Protein AF-A0A9D4FW32-F1 (afdb_monomer_lite)

Secondary structure (DSSP, 8-state):
-HHHHHHHHHHHHHHHHHHHHHHHHHHHHHHHHHHHHHHHHHHHHHHHHHHHHHHHHHHHHHHHHHHHHHHHHHHHHHHHHHHHHHHHHHHHHHHHHHHHHHHHHHHHHHHHHHHHHHHHHHHHHHHHHHHHHIIIIIHHHHHHHHHHHHHHHHHHHHHHHHHHHHHHHHHHHHHHHHHHHHHHHHHHHHHHHHHHHHHHHHHHHHHHHHHHHHHHHHHHHHHHHHHHHHIIIIIIIIIIIIIIHHHHHHHHHHHHHHHHHHHHHHHHHHHHHHHHHHHHHHHHHHHHSTTTSSSS-----

Structure (mmCIF, N/CA/C/O backbone):
data_AF-A0A9D4FW32-F1
#
_entry.id   AF-A0A9D4FW32-F1
#
loop_
_atom_site.group_PDB
_atom_site.id
_atom_site.type_symbol
_atom_site.label_atom_id
_atom_site.label_alt_id
_atom_site.label_comp_id
_atom_site.label_asym_id
_atom_site.label_entity_id
_atom_site.label_seq_id
_atom_site.pdbx_PDB_ins_code
_atom_site.Cartn_x
_atom_site.Cartn_y
_atom_site.Cartn_z
_atom_site.occupancy
_atom_site.B_iso_or_equiv
_atom_site.auth_seq_id
_atom_site.auth_comp_id
_atom_site.auth_asym_id
_atom_site.auth_atom_id
_atom_site.pdbx_PDB_model_num
ATOM 1 N N . MET A 1 1 ? -99.270 19.963 164.149 1.00 55.09 1 MET A N 1
ATOM 2 C CA . MET A 1 1 ? -99.531 19.231 162.887 1.00 55.09 1 MET A CA 1
ATOM 3 C C . MET A 1 1 ? -99.131 19.992 161.614 1.00 55.09 1 MET A C 1
ATOM 5 O O . MET A 1 1 ? -98.976 19.350 160.591 1.00 55.09 1 MET A O 1
ATOM 9 N N . GLN A 1 2 ? -98.896 21.311 161.642 1.00 51.91 2 GLN A N 1
ATOM 10 C CA . GLN A 1 2 ? -98.563 22.087 160.430 1.00 51.91 2 GLN A CA 1
ATOM 11 C C . GLN A 1 2 ? -97.068 22.060 160.039 1.00 51.91 2 GLN A C 1
ATOM 13 O O . GLN A 1 2 ? -96.732 22.175 158.866 1.00 51.91 2 GLN A O 1
ATOM 18 N N . ASN A 1 3 ? -96.166 21.833 161.002 1.00 55.50 3 ASN A N 1
ATOM 19 C CA . ASN A 1 3 ? -94.714 21.880 160.771 1.00 55.50 3 ASN A CA 1
ATOM 20 C C . ASN A 1 3 ? -94.150 20.654 160.020 1.00 55.50 3 ASN A C 1
ATOM 22 O O . ASN A 1 3 ? -93.180 20.771 159.278 1.00 55.50 3 ASN A O 1
ATOM 26 N N . THR A 1 4 ? -94.766 19.476 160.162 1.00 57.91 4 THR A N 1
ATOM 27 C CA . THR A 1 4 ? -94.306 18.243 159.498 1.00 57.91 4 THR A CA 1
ATOM 28 C C . THR A 1 4 ? -94.644 18.209 158.008 1.00 57.91 4 THR A C 1
ATOM 30 O O . THR A 1 4 ? -93.871 17.660 157.232 1.00 57.91 4 THR A O 1
ATOM 33 N N . TYR A 1 5 ? -95.747 18.841 157.593 1.00 60.34 5 TYR A N 1
ATOM 34 C CA . TYR A 1 5 ? -96.171 18.903 156.188 1.00 60.34 5 TYR A CA 1
ATOM 35 C C . TYR A 1 5 ? -95.301 19.855 155.356 1.00 60.34 5 TYR A C 1
ATOM 37 O O . TYR A 1 5 ? -94.977 19.577 154.205 1.00 60.34 5 TYR A O 1
ATOM 45 N N . ILE A 1 6 ? -94.882 20.970 155.961 1.00 61.03 6 ILE A N 1
ATOM 46 C CA . ILE A 1 6 ? -93.994 21.944 155.319 1.00 61.03 6 ILE A CA 1
ATOM 47 C C . ILE A 1 6 ? -92.606 21.326 155.109 1.00 61.03 6 ILE A C 1
ATOM 49 O O . ILE A 1 6 ? -92.031 21.453 154.031 1.00 61.03 6 ILE A O 1
ATOM 53 N N . HIS A 1 7 ? -92.083 20.598 156.100 1.00 60.53 7 HIS A N 1
ATOM 54 C CA . HIS A 1 7 ? -90.751 20.008 155.996 1.00 60.53 7 HIS A CA 1
ATOM 55 C C . HIS A 1 7 ? -90.672 18.894 154.941 1.00 60.53 7 HIS A C 1
ATOM 57 O O . HIS A 1 7 ? -89.717 18.869 154.160 1.00 60.53 7 HIS A O 1
ATOM 63 N N . THR A 1 8 ? -91.653 17.988 154.883 1.00 60.94 8 THR A N 1
ATOM 64 C CA . THR A 1 8 ? -91.651 16.913 153.880 1.00 60.94 8 THR A CA 1
ATOM 65 C C . THR A 1 8 ? -91.812 17.470 152.475 1.00 60.94 8 THR A C 1
ATOM 67 O O . THR A 1 8 ? -91.031 17.094 151.608 1.00 60.94 8 THR A O 1
ATOM 70 N N . TYR A 1 9 ? -92.727 18.423 152.267 1.00 61.16 9 TYR A N 1
ATOM 71 C CA . TYR A 1 9 ? -92.945 19.044 150.960 1.00 61.16 9 TYR A CA 1
ATOM 72 C C . TYR A 1 9 ? -91.703 19.785 150.452 1.00 61.16 9 TYR A C 1
ATOM 74 O O . TYR A 1 9 ? -91.293 19.594 149.307 1.00 61.16 9 TYR A O 1
ATOM 82 N N . ILE A 1 10 ? -91.055 20.579 151.312 1.00 61.81 10 ILE A N 1
ATOM 83 C CA . ILE A 1 10 ? -89.826 21.297 150.957 1.00 61.81 10 ILE A CA 1
ATOM 84 C C . ILE A 1 10 ? -88.693 20.310 150.653 1.00 61.81 10 ILE A C 1
ATOM 86 O O . ILE A 1 10 ? -88.020 20.458 149.636 1.00 61.81 10 ILE A O 1
ATOM 90 N N . HIS A 1 11 ? -88.493 19.280 151.481 1.00 61.59 11 HIS A N 1
ATOM 91 C CA . HIS A 1 11 ? -87.406 18.322 151.277 1.00 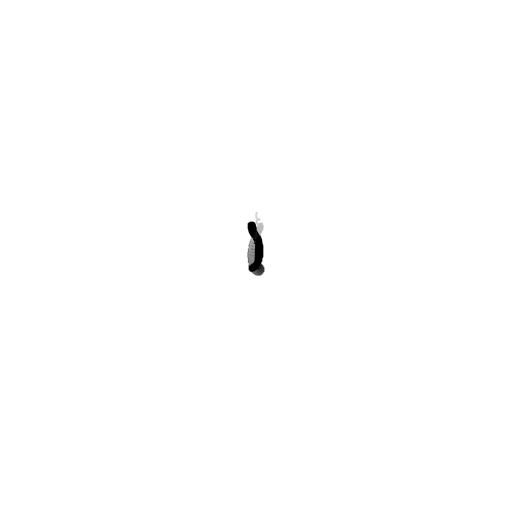61.59 11 HIS A CA 1
ATOM 92 C C . HIS A 1 11 ? -87.598 17.497 150.002 1.00 61.59 11 HIS A C 1
ATOM 94 O O . HIS A 1 11 ? -86.658 17.353 149.224 1.00 61.59 11 HIS A O 1
ATOM 100 N N . THR A 1 12 ? -88.803 16.977 149.749 1.00 61.94 12 THR A N 1
ATOM 101 C CA . THR A 1 12 ? -89.062 16.213 148.524 1.00 61.94 12 THR A CA 1
ATOM 102 C C . THR A 1 12 ? -88.934 17.098 147.301 1.00 61.94 12 THR A C 1
ATOM 104 O O . THR A 1 12 ? -88.227 16.710 146.383 1.00 61.94 12 THR A O 1
ATOM 107 N N . TYR A 1 13 ? -89.525 18.297 147.306 1.00 67.00 13 TYR A N 1
ATOM 108 C CA . TYR A 1 13 ? -89.491 19.186 146.148 1.00 67.00 13 TYR A CA 1
ATOM 109 C C . TYR A 1 13 ? -88.065 19.639 145.824 1.00 67.00 13 TYR A C 1
ATOM 111 O O . TYR A 1 13 ? -87.630 19.520 144.681 1.00 67.00 13 TYR A O 1
ATOM 119 N N . ILE A 1 14 ? -87.304 20.081 146.831 1.00 63.69 14 ILE A N 1
ATOM 120 C CA . ILE A 1 14 ? -85.913 20.506 146.646 1.00 63.69 14 ILE A CA 1
ATOM 121 C C . ILE A 1 14 ? -85.044 19.325 146.210 1.00 63.69 14 ILE A C 1
ATOM 123 O O . ILE A 1 14 ? -84.306 19.457 145.239 1.00 63.69 14 ILE A O 1
ATOM 127 N N . HIS A 1 15 ? -85.146 18.161 146.857 1.00 64.12 15 HIS A N 1
ATOM 128 C CA . HIS A 1 15 ? -84.321 17.011 146.495 1.00 64.12 15 HIS A CA 1
ATOM 129 C C . HIS A 1 15 ? -84.644 16.501 145.088 1.00 64.12 15 HIS A C 1
ATOM 131 O O . HIS A 1 15 ? -83.731 16.279 144.298 1.00 64.12 15 HIS A O 1
ATOM 137 N N . THR A 1 16 ? -85.922 16.344 144.728 1.00 64.69 16 THR A N 1
ATOM 138 C CA . THR A 1 16 ? -86.280 15.887 143.380 1.00 64.69 16 THR A CA 1
ATOM 139 C C . THR A 1 16 ? -85.906 16.916 142.331 1.00 64.69 16 THR A C 1
ATOM 141 O O . THR A 1 16 ? -85.360 16.533 141.303 1.00 64.69 16 THR A O 1
ATOM 144 N N . TYR A 1 17 ? -86.132 18.208 142.582 1.00 69.38 17 TYR A N 1
ATOM 145 C CA . TYR A 1 17 ? -85.833 19.251 141.606 1.00 69.38 17 TYR A CA 1
ATOM 146 C C . TYR A 1 17 ? -84.326 19.405 141.407 1.00 69.38 17 TYR A C 1
ATOM 148 O O . TYR A 1 17 ? -83.850 19.345 140.279 1.00 69.38 17 TYR A O 1
ATOM 156 N N . ILE A 1 18 ? -83.552 19.507 142.491 1.00 66.81 18 ILE A N 1
ATOM 157 C CA . ILE A 1 18 ? -82.095 19.647 142.411 1.00 66.81 18 ILE A CA 1
ATOM 158 C C . ILE A 1 18 ? -81.463 18.380 141.836 1.00 66.81 18 ILE A C 1
ATOM 160 O O . ILE A 1 18 ? -80.658 18.480 140.916 1.00 66.81 18 ILE A O 1
ATOM 164 N N . HIS A 1 19 ? -81.833 17.189 142.314 1.00 67.38 19 HIS A N 1
ATOM 165 C CA . HIS A 1 19 ? -81.219 15.953 141.834 1.00 67.38 19 HIS A CA 1
ATOM 166 C C . HIS A 1 19 ? -81.554 15.687 140.367 1.00 67.38 19 HIS A C 1
ATOM 168 O O . HIS A 1 19 ? -80.659 15.382 139.587 1.00 67.38 19 HIS A O 1
ATOM 174 N N . THR A 1 20 ? -82.820 15.815 139.955 1.00 69.31 20 THR A N 1
ATOM 175 C CA . THR A 1 20 ? -83.176 15.573 138.550 1.00 69.31 20 THR A CA 1
ATOM 176 C C . THR A 1 20 ? -82.596 16.646 137.644 1.00 69.31 20 THR A C 1
ATOM 178 O O . THR A 1 20 ? -81.984 16.286 136.645 1.00 69.31 20 THR A O 1
ATOM 181 N N . TYR A 1 21 ? -82.685 17.930 137.995 1.00 71.44 21 TYR A N 1
ATOM 182 C CA . TYR A 1 21 ? -82.151 19.007 137.163 1.00 71.44 21 TYR A CA 1
ATOM 183 C C . TYR A 1 21 ? -80.627 18.929 137.039 1.00 71.44 21 TYR A C 1
ATOM 185 O O . TYR A 1 21 ? -80.107 18.920 135.929 1.00 71.44 21 TYR A O 1
ATOM 193 N N . ILE A 1 22 ? -79.899 18.792 138.152 1.00 70.19 22 ILE A N 1
ATOM 194 C CA . ILE A 1 22 ? -78.433 18.716 138.117 1.00 70.19 22 ILE A CA 1
ATOM 195 C C . ILE A 1 22 ? -77.970 17.421 137.448 1.00 70.19 22 ILE A C 1
ATOM 197 O O . ILE A 1 22 ? -77.102 17.477 136.582 1.00 70.19 22 ILE A O 1
ATOM 201 N N . HIS A 1 23 ? -78.543 16.261 137.785 1.00 72.12 23 HIS A N 1
ATOM 202 C CA . HIS A 1 23 ? -78.109 14.997 137.190 1.00 72.12 23 HIS A CA 1
ATOM 203 C C . HIS A 1 23 ? -78.407 14.954 135.692 1.00 72.12 23 HIS A C 1
ATOM 205 O O . HIS A 1 23 ? -77.541 14.579 134.909 1.00 72.12 23 HIS A O 1
ATOM 211 N N . THR A 1 24 ? -79.609 15.349 135.264 1.00 70.81 24 THR A N 1
ATOM 212 C CA . THR A 1 24 ? -79.938 15.366 133.832 1.00 70.81 24 THR A CA 1
ATOM 213 C C . THR A 1 24 ? -79.104 16.395 133.089 1.00 70.81 24 THR A C 1
ATOM 215 O O . THR A 1 24 ? -78.546 16.044 132.056 1.00 70.81 24 THR A O 1
ATOM 218 N N . TYR A 1 25 ? -78.932 17.610 133.613 1.00 74.50 25 TYR A N 1
ATOM 219 C CA . TYR A 1 25 ? -78.144 18.647 132.952 1.00 74.50 25 TYR A CA 1
ATOM 220 C C . TYR A 1 25 ? -76.669 18.257 132.845 1.00 74.50 25 TYR A C 1
ATOM 222 O O . TYR A 1 25 ? -76.107 18.288 131.756 1.00 74.50 25 TYR A O 1
ATOM 230 N N . ILE A 1 26 ? -76.049 17.811 133.941 1.00 72.44 26 ILE A N 1
ATOM 231 C CA . ILE A 1 26 ? -74.641 17.399 133.937 1.00 72.44 26 ILE A CA 1
ATOM 232 C C . ILE A 1 26 ? -74.452 16.145 133.081 1.00 72.44 26 ILE A C 1
ATOM 234 O O . ILE A 1 26 ? -73.575 16.134 132.223 1.00 72.44 26 ILE A O 1
ATOM 238 N N . HIS A 1 27 ? -75.271 15.105 133.258 1.00 74.06 27 HIS A N 1
ATOM 239 C CA . HIS A 1 27 ? -75.106 13.862 132.507 1.00 74.06 27 HIS A CA 1
ATOM 240 C C . HIS A 1 27 ? -75.352 14.074 131.016 1.00 74.06 27 HIS A C 1
ATOM 242 O O . HIS A 1 27 ? -74.549 13.627 130.207 1.00 74.06 27 HIS A O 1
ATOM 248 N N . THR A 1 28 ? -76.436 14.751 130.625 1.00 74.44 28 THR A N 1
ATOM 249 C CA . THR A 1 28 ? -76.705 14.982 129.201 1.00 74.44 28 THR A CA 1
ATOM 250 C C . THR A 1 28 ? -75.653 15.893 128.601 1.00 74.44 28 THR A C 1
ATOM 252 O O . THR A 1 28 ? -75.028 15.475 127.638 1.00 74.44 28 THR A O 1
ATOM 255 N N . TYR A 1 29 ? -75.358 17.050 129.200 1.00 76.06 29 TYR A N 1
ATOM 256 C CA . TYR A 1 29 ? -74.390 17.993 128.644 1.00 76.06 29 TYR A CA 1
ATOM 257 C C . TYR A 1 29 ? -72.991 17.383 128.532 1.00 76.06 29 TYR A C 1
ATOM 259 O O . TYR A 1 29 ? -72.395 17.422 127.458 1.00 76.06 29 TYR A O 1
ATOM 267 N N . ILE A 1 30 ? -72.481 16.762 129.603 1.00 73.94 30 ILE A N 1
ATOM 268 C CA . ILE A 1 30 ? -71.146 16.157 129.591 1.00 73.94 30 ILE A CA 1
ATOM 269 C C . ILE A 1 30 ? -71.111 14.953 128.650 1.00 73.94 30 ILE A C 1
ATOM 271 O O . ILE A 1 30 ? -70.208 14.873 127.823 1.00 73.94 30 ILE A O 1
ATOM 275 N N . HIS A 1 31 ? -72.086 14.040 128.712 1.00 75.38 31 HIS A N 1
ATOM 276 C CA . HIS A 1 31 ? -72.085 12.862 127.845 1.00 75.38 31 HIS A CA 1
ATOM 277 C C . HIS A 1 31 ? -72.225 13.255 126.376 1.00 75.38 31 HIS A C 1
ATOM 279 O O . HIS A 1 31 ? -71.459 12.776 125.548 1.00 75.38 31 HIS A O 1
ATOM 285 N N . THR A 1 32 ? -73.159 14.143 126.022 1.00 75.62 32 THR A N 1
ATOM 286 C CA . THR A 1 32 ? -73.318 14.558 124.627 1.00 75.62 32 THR A CA 1
ATOM 287 C C . THR A 1 32 ? -72.117 15.348 124.151 1.00 75.62 32 THR A C 1
ATOM 289 O O . THR A 1 32 ? -71.630 15.064 123.065 1.00 75.62 32 THR A O 1
ATOM 292 N N . TYR A 1 33 ? -71.585 16.286 124.939 1.00 77.19 33 TYR A N 1
ATOM 293 C CA . TYR A 1 33 ? -70.443 17.092 124.514 1.00 77.19 33 TYR A CA 1
ATOM 294 C C . TYR A 1 33 ? -69.185 16.237 124.359 1.00 77.19 33 TYR A C 1
ATOM 296 O O . TYR A 1 33 ? -68.565 16.257 123.303 1.00 77.19 33 TYR A O 1
ATOM 304 N N . ILE A 1 34 ? -68.844 15.422 125.362 1.00 74.75 34 ILE A N 1
ATOM 305 C CA . ILE A 1 34 ? -67.657 14.564 125.308 1.00 74.75 34 ILE A CA 1
ATOM 306 C C . ILE A 1 34 ? -67.816 13.501 124.221 1.00 74.75 34 ILE A C 1
ATOM 308 O O . ILE A 1 34 ? -66.922 13.358 123.392 1.00 74.75 34 ILE A O 1
ATOM 312 N N . HIS A 1 35 ? -68.941 12.782 124.172 1.00 77.38 35 HIS A N 1
ATOM 313 C CA . HIS A 1 35 ? -69.129 11.726 123.180 1.00 77.38 35 HIS A CA 1
ATOM 314 C C . HIS A 1 35 ? -69.151 12.297 121.765 1.00 77.38 35 HIS A C 1
ATOM 316 O O . HIS A 1 35 ? -68.445 11.790 120.902 1.00 77.38 35 HIS A O 1
ATOM 322 N N . THR A 1 36 ? -69.921 13.358 121.498 1.00 77.81 36 THR A N 1
ATOM 323 C CA . THR A 1 36 ? -69.968 13.919 120.142 1.00 77.81 36 THR A CA 1
ATOM 324 C C . THR A 1 36 ? -68.646 14.557 119.755 1.00 77.81 36 THR A C 1
ATOM 326 O O . THR A 1 36 ? -68.151 14.240 118.680 1.00 77.81 36 THR A O 1
ATOM 329 N N . TYR A 1 37 ? -68.021 15.369 120.608 1.00 78.00 37 TYR A N 1
ATOM 330 C CA . TYR A 1 37 ? -66.760 16.026 120.273 1.00 78.00 37 TYR A CA 1
ATOM 331 C C . TYR A 1 37 ? -65.635 15.012 120.071 1.00 78.00 37 TYR A C 1
ATOM 333 O O . TYR A 1 37 ? -64.998 15.015 119.023 1.00 78.00 37 TYR A O 1
ATOM 341 N N . ILE A 1 38 ? -65.429 14.091 121.017 1.00 76.19 38 ILE A N 1
ATOM 342 C CA . ILE A 1 38 ? -64.351 13.104 120.917 1.00 76.19 38 ILE A CA 1
ATOM 343 C C . ILE A 1 38 ? -64.620 12.132 119.769 1.00 76.19 38 ILE A C 1
ATOM 345 O O . ILE A 1 38 ? -63.733 11.919 118.949 1.00 76.19 38 ILE A O 1
ATOM 349 N N . HIS A 1 39 ? -65.828 11.572 119.655 1.00 78.94 39 HIS A N 1
ATOM 350 C CA . HIS A 1 39 ? -66.120 10.608 118.595 1.00 78.94 39 HIS A CA 1
ATOM 351 C C . HIS A 1 39 ? -66.041 11.259 117.216 1.00 78.94 39 HIS A C 1
ATOM 353 O O . HIS A 1 39 ? -65.406 10.708 116.324 1.00 78.94 39 HIS A O 1
ATOM 359 N N . THR A 1 40 ? -66.656 12.428 117.013 1.00 78.62 40 THR A N 1
ATOM 360 C CA . THR A 1 40 ? -66.618 13.077 115.695 1.00 78.62 40 THR A CA 1
ATOM 361 C C . THR A 1 40 ? -65.220 13.565 115.363 1.00 78.62 40 THR A C 1
ATOM 363 O O . THR A 1 40 ? -64.762 13.284 114.262 1.00 78.62 40 THR A O 1
ATOM 366 N N . TYR A 1 41 ? -64.500 14.202 116.288 1.00 79.50 41 TYR A N 1
ATOM 367 C CA . TYR A 1 41 ? -63.149 14.691 116.028 1.00 79.50 41 TYR A CA 1
ATOM 368 C C . TYR A 1 41 ? -62.177 13.544 115.759 1.00 79.50 41 TYR A C 1
ATOM 370 O O . TYR A 1 41 ? -61.503 13.548 114.735 1.00 79.50 41 TYR A O 1
ATOM 378 N N . ILE A 1 42 ? -62.145 12.519 116.617 1.00 77.69 42 ILE A N 1
ATOM 379 C CA . ILE A 1 42 ? -61.238 11.382 116.436 1.00 77.69 42 ILE A CA 1
ATOM 380 C C . ILE A 1 42 ? -61.614 10.592 115.184 1.00 77.69 42 ILE A C 1
ATOM 382 O O . ILE A 1 42 ? -60.739 10.314 114.369 1.00 77.69 42 ILE A O 1
ATOM 386 N N . HIS A 1 43 ? -62.891 10.260 114.978 1.00 80.88 43 HIS A N 1
ATOM 387 C CA . HIS A 1 43 ? -63.302 9.487 113.808 1.00 80.88 43 HIS A CA 1
ATOM 388 C C . HIS A 1 43 ? -63.047 10.255 112.512 1.00 80.88 43 HIS A C 1
ATOM 390 O O . HIS A 1 43 ? -62.477 9.699 111.579 1.00 80.88 43 HIS A O 1
ATOM 396 N N . THR A 1 44 ? -63.434 11.532 112.432 1.00 80.00 44 THR A N 1
ATOM 397 C CA . THR A 1 44 ? -63.213 12.319 111.211 1.00 80.00 44 THR A CA 1
ATOM 398 C C . THR A 1 44 ? -61.734 12.562 110.974 1.00 80.00 44 THR A C 1
ATOM 400 O O . THR A 1 44 ? -61.286 12.337 109.856 1.00 80.00 44 THR A O 1
ATOM 403 N N . TYR A 1 45 ? -60.950 12.930 111.989 1.00 80.38 45 TYR A N 1
ATOM 404 C CA . TYR A 1 45 ? -59.517 13.165 111.832 1.00 80.38 45 TYR A CA 1
ATOM 405 C C . TYR A 1 45 ? -58.778 11.888 111.433 1.00 80.38 45 TYR A C 1
ATOM 407 O O . TYR A 1 45 ? -58.066 11.885 110.435 1.00 80.38 45 TYR A O 1
ATOM 415 N N . ILE A 1 46 ? -58.991 10.779 112.147 1.00 78.31 46 ILE A N 1
ATOM 416 C CA . ILE A 1 46 ? -58.324 9.509 111.839 1.00 78.31 46 ILE A CA 1
ATOM 417 C C . ILE A 1 46 ? -58.779 8.983 110.479 1.00 78.31 46 ILE A C 1
ATOM 419 O O . ILE A 1 46 ? -57.934 8.647 109.656 1.00 78.31 46 ILE A O 1
ATOM 423 N N . HIS A 1 47 ? -60.084 8.941 110.201 1.00 81.31 47 HIS A N 1
ATOM 424 C CA . HIS A 1 47 ? -60.578 8.423 108.928 1.00 81.31 47 HIS A CA 1
ATOM 425 C C . HIS A 1 47 ? -60.107 9.286 107.759 1.00 81.31 47 HIS A C 1
ATOM 427 O O . HIS A 1 47 ? -59.606 8.753 106.777 1.00 81.31 47 HIS A O 1
ATOM 433 N N . THR A 1 48 ? -60.239 10.612 107.838 1.00 80.06 48 THR A N 1
ATOM 434 C CA . THR A 1 48 ? -59.811 11.487 106.738 1.00 80.06 48 THR A CA 1
ATOM 435 C C . THR A 1 48 ? -58.304 11.459 106.570 1.00 80.06 48 THR A C 1
ATOM 437 O O . THR A 1 48 ? -57.855 11.260 105.449 1.00 80.06 48 THR A O 1
ATOM 440 N N . TYR A 1 49 ? -57.515 11.564 107.640 1.00 80.50 49 TYR A N 1
ATOM 441 C CA . TYR A 1 49 ? -56.059 11.545 107.549 1.00 80.50 49 TYR A CA 1
ATOM 442 C C . TYR A 1 49 ? -55.546 10.205 107.027 1.00 80.50 49 TYR A C 1
ATOM 444 O O . TYR A 1 49 ? -54.809 10.179 106.049 1.00 80.50 49 TYR A O 1
ATOM 452 N N . ILE A 1 50 ? -55.976 9.082 107.612 1.00 78.44 50 ILE A N 1
ATOM 453 C CA . ILE A 1 50 ? -55.516 7.757 107.185 1.00 78.44 50 ILE A CA 1
ATOM 454 C C . ILE A 1 50 ? -56.008 7.451 105.771 1.00 78.44 50 ILE A C 1
ATOM 456 O O . ILE A 1 50 ? -55.203 7.058 104.933 1.00 78.44 50 ILE A O 1
ATOM 460 N N . HIS A 1 51 ? -57.291 7.659 105.466 1.00 81.81 51 HIS A N 1
ATOM 461 C CA . HIS A 1 51 ? -57.818 7.362 104.135 1.00 81.81 51 HIS A CA 1
ATOM 462 C C . HIS A 1 51 ? -57.170 8.246 103.074 1.00 81.81 51 HIS A C 1
ATOM 464 O O . HIS A 1 51 ? -56.716 7.735 102.058 1.00 81.81 51 HIS A O 1
ATOM 470 N N . THR A 1 52 ? -57.092 9.563 103.286 1.00 80.31 52 THR A N 1
ATOM 471 C CA . THR A 1 52 ? -56.483 10.453 102.289 1.00 80.31 52 THR A CA 1
ATOM 472 C C . THR A 1 52 ? -54.993 10.201 102.167 1.00 80.31 52 THR A C 1
ATOM 474 O O . THR A 1 52 ? -54.530 10.057 101.044 1.00 80.31 52 THR A O 1
ATOM 477 N N . TYR A 1 53 ? -54.244 10.059 103.261 1.00 80.62 53 TYR A N 1
ATOM 478 C CA . TYR A 1 53 ? -52.806 9.817 103.198 1.00 80.62 53 TYR A CA 1
ATOM 479 C C . TYR A 1 53 ? -52.492 8.471 102.548 1.00 80.62 53 TYR A C 1
ATOM 481 O O . TYR A 1 53 ? -51.742 8.431 101.581 1.00 80.62 53 TYR A O 1
ATOM 489 N N . ILE A 1 54 ? -53.107 7.378 103.006 1.00 78.25 54 ILE A N 1
ATOM 490 C CA . ILE A 1 54 ? -52.850 6.046 102.448 1.00 78.25 54 ILE A CA 1
ATOM 491 C C . ILE A 1 54 ? -53.335 5.973 101.003 1.00 78.25 54 ILE A C 1
ATOM 493 O O . ILE A 1 54 ? -52.573 5.552 100.138 1.00 78.25 54 ILE A O 1
ATOM 497 N N . HIS A 1 55 ? -54.561 6.409 100.703 1.00 81.69 55 HIS A N 1
ATOM 498 C CA . HIS A 1 55 ? -55.078 6.339 99.338 1.00 81.69 55 HIS A CA 1
ATOM 499 C C . HIS A 1 55 ? -54.264 7.225 98.401 1.00 81.69 55 HIS A C 1
ATOM 501 O O . HIS A 1 55 ? -53.865 6.767 97.338 1.00 81.69 55 HIS A O 1
ATOM 507 N N . THR A 1 56 ? -54.005 8.487 98.749 1.00 80.25 56 THR A N 1
ATOM 508 C CA . THR A 1 56 ? -53.250 9.372 97.853 1.00 80.25 56 THR A CA 1
ATOM 509 C C . THR A 1 56 ? -51.812 8.910 97.725 1.00 80.25 56 THR A C 1
ATOM 511 O O . THR A 1 56 ? -51.356 8.779 96.598 1.00 80.25 56 THR A O 1
ATOM 514 N N . TYR A 1 57 ? -51.118 8.573 98.812 1.00 81.00 57 TYR A N 1
ATOM 515 C CA . TYR A 1 57 ? -49.731 8.126 98.749 1.00 81.00 57 TYR A CA 1
ATOM 516 C C . TYR A 1 57 ? -49.600 6.818 97.976 1.00 81.00 57 TYR A C 1
ATOM 518 O O . TYR A 1 57 ? -48.854 6.767 97.007 1.00 81.00 57 TYR A O 1
ATOM 526 N N . ILE A 1 58 ? -50.364 5.780 98.329 1.00 78.69 58 ILE A N 1
ATOM 527 C CA . ILE A 1 58 ? -50.264 4.481 97.657 1.00 78.69 58 ILE A CA 1
ATOM 528 C C . ILE A 1 58 ? -50.734 4.591 96.209 1.00 78.69 58 ILE A C 1
ATOM 530 O O . ILE A 1 58 ? -50.020 4.152 95.315 1.00 78.69 58 ILE A O 1
ATOM 534 N N . HIS A 1 59 ? -51.893 5.201 95.944 1.00 81.56 59 HIS A N 1
ATOM 535 C CA . HIS A 1 59 ? -52.398 5.302 94.578 1.00 81.56 59 HIS A CA 1
ATOM 536 C C . HIS A 1 59 ? -51.474 6.152 93.711 1.00 81.56 59 HIS A C 1
ATOM 538 O O . HIS A 1 59 ? -51.107 5.723 92.625 1.00 81.56 59 HIS A O 1
ATOM 544 N N . THR A 1 60 ? -51.068 7.342 94.161 1.00 80.44 60 THR A N 1
ATOM 545 C CA . THR A 1 60 ? -50.194 8.192 93.344 1.00 80.44 60 THR A CA 1
ATOM 546 C C . THR A 1 60 ? -48.814 7.581 93.203 1.00 80.44 60 THR A C 1
ATOM 548 O O . THR A 1 60 ? -48.337 7.510 92.080 1.00 80.44 60 THR A O 1
ATOM 551 N N . TYR A 1 61 ? -48.194 7.066 94.266 1.00 81.50 61 TYR A N 1
ATOM 552 C CA . TYR A 1 61 ? -46.866 6.466 94.182 1.00 81.50 61 TYR A CA 1
ATOM 553 C C . TYR A 1 61 ? -46.872 5.221 93.301 1.00 81.50 61 TYR A C 1
ATOM 555 O O . TYR A 1 61 ? -46.107 5.158 92.348 1.00 81.50 61 TYR A O 1
ATOM 563 N N . ILE A 1 62 ? -47.770 4.263 93.547 1.00 79.12 62 ILE A N 1
ATOM 564 C CA . ILE A 1 62 ? -47.820 3.027 92.760 1.00 79.12 62 ILE A CA 1
ATOM 565 C C . ILE A 1 62 ? -48.231 3.329 91.322 1.00 79.12 62 ILE A C 1
ATOM 567 O O . ILE A 1 62 ? -47.554 2.881 90.402 1.00 79.12 62 ILE A O 1
ATOM 571 N N . HIS A 1 63 ? -49.290 4.111 91.095 1.00 82.25 63 HIS A N 1
ATOM 572 C CA . HIS A 1 63 ? -49.734 4.408 89.736 1.00 82.25 63 HIS A CA 1
ATOM 573 C C . HIS A 1 63 ? -48.676 5.199 88.973 1.00 82.25 63 HIS A C 1
ATOM 575 O O . HIS A 1 63 ? -48.340 4.830 87.855 1.00 82.25 63 HIS A O 1
ATOM 581 N N . THR A 1 64 ? -48.127 6.276 89.542 1.00 81.19 64 THR A N 1
ATOM 582 C CA . THR A 1 64 ? -47.120 7.071 88.829 1.00 81.19 64 THR A CA 1
ATOM 583 C C . THR A 1 64 ? -45.837 6.287 88.646 1.00 81.19 64 THR A C 1
ATOM 585 O O . THR A 1 64 ? -45.348 6.254 87.527 1.00 81.19 64 THR A O 1
ATOM 588 N N . TYR A 1 65 ? -45.322 5.596 89.663 1.00 82.06 65 TYR A N 1
ATOM 589 C CA . TYR A 1 65 ? -44.088 4.827 89.541 1.00 82.06 65 TYR A CA 1
ATOM 590 C C . TYR A 1 65 ? -44.242 3.682 88.545 1.00 82.06 65 TYR A C 1
ATOM 592 O O . TYR A 1 65 ? -43.465 3.600 87.604 1.00 82.06 65 TYR A O 1
ATOM 600 N N . ILE A 1 66 ? -45.273 2.844 88.680 1.00 79.56 66 ILE A N 1
ATOM 601 C CA . ILE A 1 66 ? -45.474 1.711 87.772 1.00 79.56 66 ILE A CA 1
ATOM 602 C C . ILE A 1 66 ? -45.793 2.207 86.365 1.00 79.56 66 ILE A C 1
ATOM 604 O O . ILE A 1 66 ? -45.159 1.757 85.417 1.00 79.56 66 ILE A O 1
ATOM 608 N N . HIS A 1 67 ? -46.721 3.153 86.198 1.00 82.75 67 HIS A N 1
ATOM 609 C CA . HIS A 1 67 ? -47.068 3.646 84.868 1.00 82.75 67 HIS A CA 1
ATOM 610 C C . HIS A 1 67 ? -45.879 4.342 84.212 1.00 82.75 67 HIS A C 1
ATOM 612 O O . HIS A 1 67 ? -45.572 4.053 83.063 1.00 82.75 67 HIS A O 1
ATOM 618 N N . THR A 1 68 ? -45.195 5.259 84.900 1.00 81.88 68 THR A N 1
ATOM 619 C CA . THR A 1 68 ? -44.057 5.962 84.293 1.00 81.88 68 THR A CA 1
ATOM 620 C C . THR A 1 68 ? -42.899 5.015 84.056 1.00 81.88 68 THR A C 1
ATOM 622 O O . THR A 1 68 ? -42.378 5.022 82.951 1.00 81.88 68 THR A O 1
ATOM 625 N N . TYR A 1 69 ? -42.535 4.151 85.002 1.00 82.25 69 TYR A N 1
ATOM 626 C CA . TYR A 1 69 ? -41.429 3.214 84.828 1.00 82.25 69 TYR A CA 1
ATOM 627 C C . TYR A 1 69 ? -41.719 2.207 83.719 1.00 82.25 69 TYR A C 1
ATOM 629 O O . TYR A 1 69 ? -40.928 2.092 82.793 1.00 82.25 69 TYR A O 1
ATOM 637 N N . ILE A 1 70 ? -42.871 1.532 83.746 1.00 79.62 70 ILE A N 1
ATOM 638 C CA . ILE A 1 70 ? -43.217 0.542 82.721 1.00 79.62 70 ILE A CA 1
ATOM 639 C C . ILE A 1 70 ? -43.403 1.220 81.368 1.00 79.62 70 ILE A C 1
ATOM 641 O O . ILE A 1 70 ? -42.817 0.770 80.389 1.00 79.62 70 ILE A O 1
ATOM 645 N N . HIS A 1 71 ? -44.164 2.314 81.284 1.00 82.69 71 HIS A N 1
ATOM 646 C CA . HIS A 1 71 ? -44.381 2.984 80.005 1.00 82.69 71 HIS A CA 1
ATOM 647 C C . HIS A 1 71 ? -43.074 3.544 79.455 1.00 82.69 71 HIS A C 1
ATOM 649 O O . HIS A 1 71 ? -42.781 3.338 78.285 1.00 82.69 71 HIS A O 1
ATOM 655 N N . THR A 1 72 ? -42.272 4.256 80.249 1.00 82.06 72 THR A N 1
ATOM 656 C CA . THR A 1 72 ? -41.016 4.818 79.739 1.00 82.06 72 THR A CA 1
ATOM 657 C C . THR A 1 72 ? -40.025 3.718 79.415 1.00 82.06 72 THR A C 1
ATOM 659 O O . THR A 1 72 ? -39.487 3.744 78.319 1.00 82.06 72 THR A O 1
ATOM 662 N N . TYR A 1 73 ? -39.832 2.717 80.273 1.00 82.44 73 TYR A N 1
ATOM 663 C CA . TYR A 1 73 ? -38.891 1.631 80.018 1.00 82.44 73 TYR A CA 1
ATOM 664 C C . TYR A 1 73 ? -39.305 0.803 78.805 1.00 82.44 73 TYR A C 1
ATOM 666 O O . TYR A 1 73 ? -38.520 0.666 77.877 1.00 82.44 73 TYR A O 1
ATOM 674 N N . ILE A 1 74 ? -40.546 0.311 78.752 1.00 79.44 74 ILE A N 1
ATOM 675 C CA . ILE A 1 74 ? -41.013 -0.507 77.628 1.00 79.44 74 ILE A CA 1
ATOM 676 C C . ILE A 1 74 ? -41.058 0.323 76.350 1.00 79.44 74 ILE A C 1
ATOM 678 O O . ILE A 1 74 ? -40.518 -0.111 75.337 1.00 79.44 74 ILE A O 1
ATOM 682 N N . HIS A 1 75 ? -41.647 1.522 76.371 1.00 82.81 75 HIS A N 1
ATOM 683 C CA . HIS A 1 75 ? -41.736 2.339 75.165 1.00 82.81 75 HIS A CA 1
ATOM 684 C C . HIS A 1 75 ? -40.349 2.744 74.679 1.00 82.81 75 HIS A C 1
ATOM 686 O O . HIS A 1 75 ? -40.057 2.578 73.503 1.00 82.81 75 HIS A O 1
ATOM 692 N N . THR A 1 76 ? -39.476 3.268 75.541 1.00 81.88 76 THR A N 1
ATOM 693 C CA . THR A 1 76 ? -38.141 3.684 75.095 1.00 81.88 76 THR A CA 1
ATOM 694 C C . THR A 1 76 ? -37.308 2.487 74.683 1.00 81.88 76 THR A C 1
ATOM 696 O O . THR A 1 76 ? -36.747 2.534 73.598 1.00 81.88 76 THR A O 1
ATOM 699 N N . TYR A 1 77 ? -37.270 1.399 75.451 1.00 82.75 77 TYR A N 1
ATOM 700 C CA . TYR A 1 77 ? -36.468 0.228 75.112 1.00 82.75 77 TYR A CA 1
ATOM 701 C C . TYR A 1 77 ? -36.956 -0.432 73.826 1.00 82.75 77 TYR A C 1
ATOM 703 O O . TYR A 1 77 ? -36.172 -0.597 72.900 1.00 82.75 77 TYR A O 1
ATOM 711 N N . ILE A 1 78 ? -38.250 -0.742 73.715 1.00 79.69 78 ILE A N 1
ATOM 712 C CA . ILE A 1 78 ? -38.791 -1.395 72.519 1.00 79.69 78 ILE A CA 1
ATOM 713 C C . ILE A 1 78 ? -38.703 -0.459 71.317 1.00 79.69 78 ILE A C 1
ATOM 715 O O . ILE A 1 78 ? -38.204 -0.873 70.275 1.00 79.69 78 ILE A O 1
ATOM 719 N N . HIS A 1 79 ? -39.129 0.801 71.439 1.00 83.19 79 HIS A N 1
ATOM 720 C CA . HIS A 1 79 ? -39.080 1.729 70.313 1.00 83.19 79 HIS A CA 1
ATOM 721 C C . HIS A 1 79 ? -37.641 1.983 69.874 1.00 83.19 79 HIS A C 1
ATOM 723 O O . HIS A 1 79 ? -37.350 1.886 68.690 1.00 83.19 79 HIS A O 1
ATOM 729 N N . THR A 1 80 ? -36.721 2.291 70.792 1.00 82.44 80 THR A N 1
ATOM 730 C CA . THR A 1 80 ? -35.330 2.558 70.407 1.00 82.44 80 THR A CA 1
ATOM 731 C C . THR A 1 80 ? -34.650 1.304 69.895 1.00 82.44 80 THR A C 1
ATOM 733 O O . THR A 1 80 ? -34.021 1.389 68.851 1.00 82.44 80 THR A O 1
ATOM 736 N N . TYR A 1 81 ? -34.809 0.144 70.532 1.00 82.88 81 TYR A N 1
ATOM 737 C CA . TYR A 1 81 ? -34.182 -1.095 70.079 1.00 82.88 81 TYR A CA 1
ATOM 738 C C . TYR A 1 81 ? -34.719 -1.527 68.718 1.00 82.88 81 TYR A C 1
ATOM 740 O O . TYR A 1 81 ? -33.936 -1.730 67.800 1.00 82.88 81 TYR A O 1
ATOM 748 N N . ILE A 1 82 ? -36.041 -1.598 68.544 1.00 80.06 82 ILE A N 1
ATOM 749 C CA . ILE A 1 82 ? -36.639 -1.998 67.267 1.00 80.06 82 ILE A CA 1
ATOM 750 C C . ILE A 1 82 ? -36.325 -0.963 66.192 1.00 80.06 82 ILE A C 1
ATOM 752 O O . ILE A 1 82 ? -35.858 -1.336 65.121 1.00 80.06 82 ILE A O 1
ATOM 756 N N . HIS A 1 83 ? -36.524 0.330 66.459 1.00 83.88 83 HIS A N 1
ATOM 757 C CA . HIS A 1 83 ? -36.251 1.365 65.467 1.00 83.88 83 HIS A CA 1
ATOM 758 C C . HIS A 1 83 ? -34.773 1.383 65.092 1.00 83.88 83 HIS A C 1
ATOM 760 O O . HIS A 1 83 ? -34.455 1.360 63.913 1.00 83.88 83 HIS A O 1
ATOM 766 N N . THR A 1 84 ? -33.851 1.406 66.057 1.00 83.06 84 THR A N 1
ATOM 767 C CA . THR A 1 84 ? -32.418 1.441 65.739 1.00 83.06 84 THR A CA 1
ATOM 768 C C . THR A 1 84 ? -31.968 0.151 65.084 1.00 83.06 84 THR A C 1
ATOM 770 O O . THR A 1 84 ? -31.315 0.237 64.055 1.00 83.06 84 THR A O 1
ATOM 773 N N . TYR A 1 85 ? -32.345 -1.024 65.586 1.00 82.50 85 TYR A N 1
ATOM 774 C CA . TYR A 1 85 ? -31.931 -2.298 65.005 1.00 82.50 85 TYR A CA 1
ATOM 775 C C . TYR A 1 85 ? -32.493 -2.481 63.598 1.00 82.50 85 TYR A C 1
ATOM 777 O O . TYR A 1 85 ? -31.731 -2.715 62.669 1.00 82.50 85 TYR A O 1
ATOM 785 N N . ILE A 1 86 ? -33.803 -2.307 63.405 1.00 80.38 86 ILE A N 1
ATOM 786 C CA . ILE A 1 86 ? -34.426 -2.470 62.089 1.00 80.38 86 ILE A CA 1
ATOM 787 C C . ILE A 1 86 ? -33.934 -1.389 61.134 1.00 80.38 86 ILE A C 1
ATOM 789 O O . ILE A 1 86 ? -33.513 -1.716 60.029 1.00 80.38 86 ILE A O 1
ATOM 793 N N . HIS A 1 87 ? -33.928 -0.116 61.538 1.00 83.88 87 HIS A N 1
ATOM 794 C CA . HIS A 1 87 ? -33.467 0.956 60.661 1.00 83.88 87 HIS A CA 1
ATOM 795 C C . HIS A 1 87 ? -31.997 0.770 60.306 1.00 83.88 87 HIS A C 1
ATOM 797 O O . HIS A 1 87 ? -31.655 0.829 59.135 1.00 83.88 87 HIS A O 1
ATOM 803 N N . THR A 1 88 ? -31.108 0.536 61.273 1.00 82.38 88 THR A N 1
ATOM 804 C CA . THR A 1 88 ? -29.683 0.366 60.964 1.00 82.38 88 THR A CA 1
ATOM 805 C C . THR A 1 88 ? -29.442 -0.900 60.167 1.00 82.38 88 THR A C 1
ATOM 807 O O . THR A 1 88 ? -28.756 -0.812 59.161 1.00 82.38 88 THR A O 1
ATOM 810 N N . TYR A 1 89 ? -30.030 -2.041 60.521 1.00 82.06 89 TYR A N 1
ATOM 811 C CA . TYR A 1 89 ? -29.827 -3.290 59.793 1.00 82.06 89 TYR A CA 1
ATOM 812 C C . TYR A 1 89 ? -30.370 -3.205 58.369 1.00 82.06 89 TYR A C 1
ATOM 814 O O . TYR A 1 89 ? -29.632 -3.454 57.425 1.00 82.06 89 TYR A O 1
ATOM 822 N N . ILE A 1 90 ? -31.625 -2.784 58.190 1.00 80.12 90 ILE A N 1
ATOM 823 C CA . ILE A 1 90 ? -32.230 -2.670 56.860 1.00 80.12 90 ILE A CA 1
ATOM 824 C C . ILE A 1 90 ? -31.521 -1.590 56.051 1.00 80.12 90 ILE A C 1
ATOM 826 O O . ILE A 1 90 ? -31.121 -1.854 54.922 1.00 80.12 90 ILE A O 1
ATOM 830 N N . HIS A 1 91 ? -31.314 -0.395 56.607 1.00 83.62 91 HIS A N 1
ATOM 831 C CA . HIS A 1 91 ? -30.654 0.681 55.876 1.00 83.62 91 HIS A CA 1
ATOM 832 C C . HIS A 1 91 ? -29.225 0.294 55.514 1.00 83.62 91 HIS A C 1
ATOM 834 O O . HIS A 1 91 ? -28.844 0.435 54.362 1.00 83.62 91 HIS A O 1
ATOM 840 N N . THR A 1 92 ? -28.417 -0.205 56.451 1.00 82.62 92 THR A N 1
ATOM 841 C CA . THR A 1 92 ? -27.029 -0.574 56.139 1.00 82.62 92 THR A CA 1
ATOM 842 C C . THR A 1 92 ? -26.974 -1.759 55.197 1.00 82.62 92 THR A C 1
ATOM 844 O O . THR A 1 92 ? -26.252 -1.668 54.215 1.00 82.62 92 THR A O 1
ATOM 847 N N . TYR A 1 93 ? -27.748 -2.822 55.409 1.00 81.81 93 TYR A N 1
ATOM 848 C CA . TYR A 1 93 ? -27.722 -3.997 54.543 1.00 81.81 93 TYR A CA 1
ATOM 849 C C . TYR A 1 93 ? -28.210 -3.666 53.136 1.00 81.81 93 TYR A C 1
ATOM 851 O O . TYR A 1 93 ? -27.500 -3.922 52.171 1.00 81.81 93 TYR A O 1
ATOM 859 N N . ILE A 1 94 ? -29.376 -3.030 53.002 1.00 79.38 94 ILE A N 1
ATOM 860 C CA . ILE A 1 94 ? -29.925 -2.669 51.692 1.00 79.38 94 ILE A CA 1
ATOM 861 C C . ILE A 1 94 ? -29.036 -1.631 51.017 1.00 79.38 94 ILE A C 1
ATOM 863 O O . ILE A 1 94 ? -28.667 -1.823 49.864 1.00 79.38 94 ILE A O 1
ATOM 867 N N . HIS A 1 95 ? -28.641 -0.562 51.712 1.00 83.44 95 HIS A N 1
ATOM 868 C CA . HIS A 1 95 ? -27.795 0.464 51.111 1.00 83.44 95 HIS A CA 1
ATOM 869 C C . HIS A 1 95 ? -26.444 -0.113 50.706 1.00 83.44 95 HIS A C 1
ATOM 871 O O . HIS A 1 95 ? -26.020 0.097 49.580 1.00 83.44 95 HIS A O 1
ATOM 877 N N . THR A 1 96 ? -25.752 -0.846 51.580 1.00 82.75 96 THR A N 1
ATOM 878 C CA . THR A 1 96 ? -24.441 -1.408 51.230 1.00 82.75 96 THR A CA 1
ATOM 879 C C . THR A 1 96 ? -24.566 -2.455 50.142 1.00 82.75 96 THR A C 1
ATOM 881 O O . THR A 1 96 ? -23.819 -2.366 49.178 1.00 82.75 96 THR A O 1
ATOM 884 N N . TYR A 1 97 ? -25.516 -3.386 50.218 1.00 82.44 97 TYR A N 1
ATOM 885 C CA . TYR A 1 97 ? -25.685 -4.425 49.206 1.00 82.44 97 TYR A CA 1
ATOM 886 C C . TYR A 1 97 ? -26.068 -3.832 47.853 1.00 82.44 97 TYR A C 1
ATOM 888 O O . TYR A 1 97 ? -25.390 -4.086 46.866 1.00 82.44 97 TYR A O 1
ATOM 896 N N . ILE A 1 98 ? -27.099 -2.985 47.799 1.00 79.69 98 ILE A N 1
ATOM 897 C CA . ILE A 1 98 ? -27.544 -2.371 46.545 1.00 79.69 98 ILE A CA 1
ATOM 898 C C . ILE A 1 98 ? -26.467 -1.436 46.003 1.00 79.69 98 ILE A C 1
ATOM 900 O O . ILE A 1 98 ? -26.119 -1.541 44.832 1.00 79.69 98 ILE A O 1
ATOM 904 N N . HIS A 1 99 ? -25.894 -0.558 46.828 1.00 83.50 99 HIS A N 1
ATOM 905 C CA . HIS A 1 99 ? -24.862 0.366 46.366 1.00 83.50 99 HIS A CA 1
ATOM 906 C C . HIS A 1 99 ? -23.623 -0.387 45.888 1.00 83.50 99 HIS A C 1
ATOM 908 O O . HIS A 1 99 ? -23.129 -0.105 44.805 1.00 83.50 99 HIS A O 1
ATOM 914 N N . THR A 1 100 ? -23.108 -1.350 46.656 1.00 83.31 100 THR A N 1
ATOM 915 C CA . THR A 1 100 ? -21.918 -2.103 46.239 1.00 83.31 100 THR A CA 1
ATOM 916 C C . THR A 1 100 ? -22.209 -2.964 45.028 1.00 83.31 100 THR A C 1
ATOM 918 O O . THR A 1 100 ? -21.416 -2.923 44.098 1.00 83.31 100 THR A O 1
ATOM 921 N N . TYR A 1 101 ? -23.333 -3.675 44.969 1.00 81.44 101 TYR A N 1
ATOM 922 C CA . TYR A 1 101 ? -23.679 -4.516 43.827 1.00 81.44 101 TYR A CA 1
ATOM 923 C C . TYR A 1 101 ? -23.890 -3.687 42.563 1.00 81.44 101 TYR A C 1
ATOM 925 O O . TYR A 1 101 ? -23.255 -3.954 41.550 1.00 81.44 101 TYR A O 1
ATOM 933 N N . ILE A 1 102 ? -24.713 -2.638 42.621 1.00 79.50 102 ILE A N 1
ATOM 934 C CA . ILE A 1 102 ? -24.969 -1.772 41.467 1.00 79.50 102 ILE A CA 1
ATOM 935 C C . ILE A 1 102 ? -23.689 -1.051 41.058 1.00 79.50 102 ILE A C 1
ATOM 937 O O . ILE A 1 102 ? -23.332 -1.083 39.886 1.00 79.50 102 ILE A O 1
ATOM 941 N N . HIS A 1 103 ? -22.963 -0.440 41.996 1.00 83.25 103 HIS A N 1
ATOM 942 C CA . HIS A 1 103 ? -21.735 0.273 41.664 1.00 83.25 103 HIS A CA 1
ATOM 943 C C . HIS A 1 103 ? -20.687 -0.679 41.098 1.00 83.25 103 HIS A C 1
ATOM 945 O O . HIS A 1 103 ? -20.103 -0.379 40.068 1.00 83.25 103 HIS A O 1
ATOM 951 N N . THR A 1 104 ? -20.423 -1.823 41.730 1.00 82.62 104 THR A N 1
ATOM 952 C CA . THR A 1 104 ? -19.415 -2.761 41.219 1.00 82.62 104 THR A CA 1
ATOM 953 C C . THR A 1 104 ? -19.848 -3.362 39.898 1.00 82.62 104 THR A C 1
ATOM 955 O O . THR A 1 104 ? -19.049 -3.338 38.974 1.00 82.62 104 THR A O 1
ATOM 958 N N . TYR A 1 105 ? -21.089 -3.822 39.750 1.00 80.81 105 TYR A N 1
ATOM 959 C CA . TYR A 1 105 ? -21.569 -4.414 38.506 1.00 80.81 105 TYR A CA 1
ATOM 960 C C . TYR A 1 105 ? -21.579 -3.398 37.366 1.00 80.81 105 TYR A C 1
ATOM 962 O O . TYR A 1 105 ? -20.974 -3.646 36.331 1.00 80.81 105 TYR A O 1
ATOM 970 N N . ILE A 1 106 ? -22.187 -2.225 37.559 1.00 78.75 106 ILE A N 1
ATOM 971 C CA . ILE A 1 106 ? -22.244 -1.190 36.522 1.00 78.75 106 ILE A CA 1
ATOM 972 C C . ILE A 1 106 ? -20.844 -0.664 36.222 1.00 78.75 106 ILE A C 1
ATOM 974 O O . ILE A 1 106 ? -20.467 -0.607 35.058 1.00 78.75 106 ILE A O 1
ATOM 978 N N . HIS A 1 107 ? -20.047 -0.317 37.236 1.00 82.50 107 HIS A N 1
ATOM 979 C CA . HIS A 1 107 ? -18.702 0.201 37.003 1.00 82.50 107 HIS A CA 1
ATOM 980 C C . HIS A 1 107 ? -17.827 -0.843 36.320 1.00 82.50 107 HIS A C 1
ATOM 982 O O . HIS A 1 107 ? -17.190 -0.529 35.326 1.00 82.50 107 HIS A O 1
ATOM 988 N N . THR A 1 108 ? -17.782 -2.085 36.808 1.00 82.25 108 THR A N 1
ATOM 989 C CA . THR A 1 108 ? -16.949 -3.118 36.179 1.00 82.25 108 THR A CA 1
ATOM 990 C C . THR A 1 108 ? -17.459 -3.465 34.795 1.00 82.25 108 THR A C 1
ATOM 992 O O . THR A 1 108 ? -16.648 -3.488 33.882 1.00 82.25 108 THR A O 1
ATOM 995 N N . TYR A 1 109 ? -18.760 -3.658 34.588 1.00 80.06 109 TYR A N 1
ATOM 996 C CA . TYR A 1 109 ? -19.309 -4.004 33.281 1.00 80.06 109 TYR A CA 1
ATOM 997 C C . TYR A 1 109 ? -19.117 -2.875 32.272 1.00 80.06 109 TYR A C 1
ATOM 999 O O . TYR A 1 109 ? -18.547 -3.103 31.214 1.00 80.06 109 TYR A O 1
ATOM 1007 N N . ILE A 1 110 ? -19.510 -1.642 32.604 1.00 77.75 110 ILE A N 1
ATOM 1008 C CA . ILE A 1 110 ? -19.352 -0.495 31.704 1.00 77.75 110 ILE A CA 1
ATOM 1009 C C . ILE A 1 110 ? -17.873 -0.210 31.471 1.00 77.75 110 ILE A C 1
ATOM 1011 O O . ILE A 1 110 ? -17.463 -0.091 30.322 1.00 77.75 110 ILE A O 1
ATOM 1015 N N . HIS A 1 111 ? -17.053 -0.137 32.521 1.00 81.06 111 HIS A N 1
ATOM 1016 C CA . HIS A 1 111 ? -15.632 0.149 32.355 1.00 81.06 111 HIS A CA 1
ATOM 1017 C C . HIS A 1 111 ? -14.951 -0.952 31.550 1.00 81.06 111 HIS A C 1
ATOM 1019 O O . HIS A 1 111 ? -14.260 -0.646 30.591 1.00 81.06 111 HIS A O 1
ATOM 1025 N N . THR A 1 112 ? -15.134 -2.229 31.890 1.00 80.62 112 THR A N 1
ATOM 1026 C CA . THR A 1 112 ? -14.485 -3.313 31.143 1.00 80.62 112 THR A CA 1
ATOM 1027 C C . THR A 1 112 ? -15.021 -3.400 29.729 1.00 80.62 112 THR A C 1
ATOM 1029 O O . THR A 1 112 ? -14.208 -3.418 28.818 1.00 80.62 112 THR A O 1
ATOM 1032 N N . TYR A 1 113 ? -16.333 -3.377 29.504 1.00 78.94 113 TYR A N 1
ATOM 1033 C CA . TYR A 1 113 ? -16.912 -3.482 28.167 1.00 78.94 113 TYR A CA 1
ATOM 1034 C C . TYR A 1 113 ? -16.535 -2.289 27.291 1.00 78.94 113 TYR A C 1
ATOM 1036 O O . TYR A 1 113 ? -15.991 -2.482 26.212 1.00 78.94 113 TYR A O 1
ATOM 1044 N N . ILE A 1 114 ? -16.746 -1.055 27.755 1.00 77.38 114 ILE A N 1
ATOM 1045 C CA . ILE A 1 114 ? -16.414 0.142 26.975 1.00 77.38 114 ILE A CA 1
ATOM 1046 C C . ILE A 1 114 ? -14.905 0.242 26.782 1.00 77.38 114 ILE A C 1
ATOM 1048 O O . ILE A 1 114 ? -14.461 0.414 25.652 1.00 77.38 114 ILE A O 1
ATOM 1052 N N . HIS A 1 115 ? -14.103 0.101 27.841 1.00 79.94 115 HIS A N 1
ATOM 1053 C CA . HIS A 1 115 ? -12.654 0.213 27.711 1.00 79.94 115 HIS A CA 1
ATOM 1054 C C . HIS A 1 115 ? -12.109 -0.888 26.812 1.00 79.94 115 HIS A C 1
ATOM 1056 O O . HIS A 1 115 ? -11.385 -0.585 25.876 1.00 79.94 115 HIS A O 1
ATOM 1062 N N . THR A 1 116 ? -12.445 -2.159 27.043 1.00 79.88 116 THR A N 1
ATOM 1063 C CA . THR A 1 116 ? -11.921 -3.238 26.197 1.00 79.88 116 THR A CA 1
ATOM 1064 C C . THR A 1 116 ? -12.449 -3.126 24.782 1.00 79.88 116 THR A C 1
ATOM 1066 O O . THR A 1 116 ? -11.634 -3.145 23.874 1.00 79.88 116 THR A O 1
ATOM 1069 N N . TYR A 1 117 ? -13.746 -2.929 24.557 1.00 78.12 117 TYR A N 1
ATOM 1070 C CA . TYR A 1 117 ? -14.303 -2.874 23.208 1.00 78.12 117 TYR A CA 1
ATOM 1071 C C . TYR A 1 117 ? -13.790 -1.662 22.433 1.00 78.12 117 TYR A C 1
ATOM 1073 O O . TYR A 1 117 ? -13.254 -1.823 21.344 1.00 78.12 117 TYR A O 1
ATOM 1081 N N . ILE A 1 118 ? -13.876 -0.454 22.998 1.00 77.56 118 ILE A N 1
ATOM 1082 C CA . ILE A 1 118 ? -13.416 0.760 22.314 1.00 77.56 118 ILE A CA 1
ATOM 1083 C C . ILE A 1 118 ? -11.901 0.733 22.146 1.00 77.56 118 ILE A C 1
ATOM 1085 O O . ILE A 1 118 ? -11.418 0.961 21.039 1.00 77.56 118 ILE A O 1
ATOM 1089 N N . HIS A 1 119 ? -11.138 0.423 23.198 1.00 80.25 119 HIS A N 1
ATOM 1090 C CA . HIS A 1 119 ? -9.683 0.401 23.093 1.00 80.25 119 HIS A CA 1
ATOM 1091 C C . HIS A 1 119 ? -9.228 -0.683 22.122 1.00 80.25 119 HIS A C 1
ATOM 1093 O O . HIS A 1 119 ? -8.398 -0.401 21.268 1.00 80.25 119 HIS A O 1
ATOM 1099 N N . THR A 1 120 ? -9.738 -1.913 22.211 1.00 80.88 120 THR A N 1
ATOM 1100 C CA . THR A 1 120 ? -9.308 -2.973 21.289 1.00 80.88 120 THR A CA 1
ATOM 1101 C C . THR A 1 120 ? -9.766 -2.681 19.874 1.00 80.88 120 THR A C 1
ATOM 1103 O O . THR A 1 120 ? -8.931 -2.736 18.980 1.00 80.88 120 THR A O 1
ATOM 1106 N N . TYR A 1 121 ? -11.023 -2.298 19.647 1.00 80.50 121 TYR A N 1
ATOM 1107 C CA . TYR A 1 121 ? -11.545 -2.041 18.307 1.00 80.50 121 TYR A CA 1
ATOM 1108 C C . TYR A 1 121 ? -10.862 -0.846 17.646 1.00 80.50 121 TYR A C 1
ATOM 1110 O O . TYR A 1 121 ? -10.362 -0.972 16.531 1.00 80.50 121 TYR A O 1
ATOM 1118 N N . ILE A 1 122 ? -10.773 0.300 18.329 1.00 79.19 122 ILE A N 1
ATOM 1119 C CA . ILE A 1 122 ? -10.120 1.486 17.764 1.00 79.19 122 ILE A CA 1
ATOM 1120 C C . ILE A 1 122 ? -8.632 1.222 17.573 1.00 79.19 122 ILE A C 1
ATOM 1122 O O . ILE A 1 122 ? -8.121 1.499 16.494 1.00 79.19 122 ILE A O 1
ATOM 1126 N N . HIS A 1 123 ? -7.937 0.657 18.565 1.00 83.50 123 HIS A N 1
ATOM 1127 C CA . HIS A 1 123 ? -6.504 0.399 18.444 1.00 83.50 123 HIS A CA 1
ATOM 1128 C C . HIS A 1 123 ? -6.205 -0.605 17.330 1.00 83.50 123 HIS A C 1
ATOM 1130 O O . HIS A 1 123 ? -5.337 -0.350 16.504 1.00 83.50 123 HIS A O 1
ATOM 1136 N N . THR A 1 124 ? -6.919 -1.732 17.267 1.00 83.25 124 THR A N 1
ATOM 1137 C CA . THR A 1 124 ? -6.686 -2.740 16.221 1.00 83.25 124 THR A CA 1
ATOM 1138 C C . THR A 1 124 ? -7.080 -2.230 14.844 1.00 83.25 124 THR A C 1
ATOM 1140 O O . THR A 1 124 ? -6.309 -2.418 13.911 1.00 83.25 124 THR A O 1
ATOM 1143 N N . CYS A 1 125 ? -8.210 -1.532 14.706 1.00 82.69 125 CYS A N 1
ATOM 1144 C CA . CYS A 1 125 ? -8.642 -0.970 13.429 1.00 82.69 125 CYS A CA 1
ATOM 1145 C C . CYS A 1 125 ? -7.688 0.130 12.945 1.00 82.69 125 CYS A C 1
ATOM 1147 O O . CYS A 1 125 ? -7.207 0.063 11.817 1.00 82.69 125 CYS A O 1
ATOM 1149 N N . MET A 1 126 ? -7.338 1.097 13.801 1.00 82.12 126 MET A N 1
ATOM 1150 C CA . MET A 1 126 ? -6.379 2.154 13.458 1.00 82.12 126 MET A CA 1
ATOM 1151 C C . MET A 1 126 ? -5.004 1.581 13.147 1.00 82.12 126 MET A C 1
ATOM 1153 O O . MET A 1 126 ? -4.411 1.962 12.143 1.00 82.12 126 MET A O 1
ATOM 1157 N N . HIS A 1 127 ? -4.499 0.654 13.964 1.00 85.38 127 HIS A N 1
ATOM 1158 C CA . HIS A 1 127 ? -3.199 0.036 13.729 1.00 85.38 127 HIS A CA 1
ATOM 1159 C C . HIS A 1 127 ? -3.202 -0.778 12.436 1.00 85.38 127 HIS A C 1
ATOM 1161 O O . HIS A 1 127 ? -2.274 -0.652 11.643 1.00 85.38 127 HIS A O 1
ATOM 1167 N N . ALA A 1 128 ? -4.228 -1.598 12.195 1.00 84.88 128 ALA A N 1
ATOM 1168 C CA . ALA A 1 128 ? -4.343 -2.367 10.963 1.00 84.88 128 ALA A CA 1
ATOM 1169 C C . ALA A 1 128 ? -4.404 -1.430 9.756 1.00 84.88 128 ALA A C 1
ATOM 1171 O O . ALA A 1 128 ? -3.586 -1.580 8.858 1.00 84.88 128 ALA A O 1
ATOM 1172 N N . CYS A 1 129 ? -5.286 -0.427 9.782 1.00 82.62 129 CYS A N 1
ATOM 1173 C CA . CYS A 1 129 ? -5.493 0.505 8.679 1.00 82.62 129 CYS A CA 1
ATOM 1174 C C . CYS A 1 129 ? -4.233 1.333 8.388 1.00 82.62 129 CYS A C 1
ATOM 1176 O O . CYS A 1 129 ? -3.772 1.357 7.248 1.00 82.62 129 CYS A O 1
ATOM 1178 N N . MET A 1 130 ? -3.610 1.920 9.417 1.00 83.31 130 MET A N 1
ATOM 1179 C CA . MET A 1 130 ? -2.352 2.663 9.291 1.00 83.31 130 MET A CA 1
ATOM 1180 C C . MET A 1 130 ? -1.214 1.776 8.800 1.00 83.31 130 MET A C 1
ATOM 1182 O O . MET A 1 130 ? -0.490 2.173 7.892 1.00 83.31 130 MET A O 1
ATOM 1186 N N . HIS A 1 131 ? -1.064 0.569 9.350 1.00 85.25 131 HIS A N 1
ATOM 1187 C CA . HIS A 1 131 ? -0.024 -0.354 8.915 1.00 85.25 131 HIS A CA 1
ATOM 1188 C C . HIS A 1 131 ? -0.239 -0.776 7.462 1.00 85.25 131 HIS A C 1
ATOM 1190 O O . HIS A 1 131 ? 0.699 -0.722 6.675 1.00 85.25 131 HIS A O 1
ATOM 1196 N N . THR A 1 132 ? -1.462 -1.143 7.064 1.00 83.69 132 THR A N 1
ATOM 1197 C CA . THR A 1 132 ? -1.753 -1.453 5.661 1.00 83.69 132 THR A CA 1
ATOM 1198 C C . THR A 1 132 ? -1.531 -0.252 4.767 1.00 83.69 132 THR A C 1
ATOM 1200 O O . THR A 1 132 ? -0.902 -0.421 3.734 1.00 83.69 132 THR A O 1
ATOM 1203 N N . TYR A 1 133 ? -1.970 0.949 5.141 1.00 82.81 133 TYR A N 1
ATOM 1204 C CA . TYR A 1 133 ? -1.813 2.143 4.314 1.00 82.81 133 TYR A CA 1
ATOM 1205 C C . TYR A 1 133 ? -0.341 2.517 4.152 1.00 82.81 133 TYR A C 1
ATOM 1207 O O . TYR A 1 133 ? 0.136 2.634 3.033 1.00 82.81 133 TYR A O 1
ATOM 1215 N N . ILE A 1 134 ? 0.409 2.625 5.249 1.00 81.31 134 ILE A N 1
ATOM 1216 C CA . ILE A 1 134 ? 1.840 2.941 5.219 1.00 81.31 134 ILE A CA 1
ATOM 1217 C C . ILE A 1 134 ? 2.596 1.851 4.468 1.00 81.31 134 ILE A C 1
ATOM 1219 O O . ILE A 1 134 ? 3.331 2.155 3.535 1.00 81.31 134 ILE A O 1
ATOM 1223 N N . HIS A 1 135 ? 2.406 0.581 4.829 1.00 81.94 135 HIS A N 1
ATOM 1224 C CA . HIS A 1 135 ? 3.149 -0.502 4.205 1.00 81.94 135 HIS A CA 1
ATOM 1225 C C . HIS A 1 135 ? 2.791 -0.626 2.730 1.00 81.94 135 HIS A C 1
ATOM 1227 O O . HIS A 1 135 ? 3.686 -0.668 1.903 1.00 81.94 135 HIS A O 1
ATOM 1233 N N . THR A 1 136 ? 1.513 -0.680 2.353 1.00 80.44 136 THR A N 1
ATOM 1234 C CA . THR A 1 136 ? 1.160 -0.813 0.934 1.00 80.44 136 THR A CA 1
ATOM 1235 C C . THR A 1 136 ? 1.524 0.442 0.168 1.00 80.44 136 THR A C 1
ATOM 1237 O O . THR A 1 136 ? 2.260 0.331 -0.800 1.00 80.44 136 THR A O 1
ATOM 1240 N N . TYR A 1 137 ? 1.108 1.628 0.601 1.00 78.56 137 TYR A N 1
ATOM 1241 C CA . TYR A 1 137 ? 1.336 2.856 -0.152 1.00 78.56 137 TYR A CA 1
ATOM 1242 C C . TYR A 1 137 ? 2.821 3.191 -0.240 1.00 78.56 137 TYR A C 1
ATOM 1244 O O . TYR A 1 137 ? 3.336 3.342 -1.339 1.00 78.56 137 TYR A O 1
ATOM 1252 N N . ILE A 1 138 ? 3.545 3.240 0.882 1.00 78.75 138 ILE A N 1
ATOM 1253 C CA . ILE A 1 138 ? 4.966 3.605 0.862 1.00 78.75 138 ILE A CA 1
ATOM 1254 C C . ILE A 1 138 ? 5.789 2.509 0.194 1.00 78.75 138 ILE A C 1
ATOM 1256 O O . ILE A 1 138 ? 6.581 2.824 -0.689 1.00 78.75 138 ILE A O 1
ATOM 1260 N N . HIS A 1 139 ? 5.602 1.233 0.549 1.00 81.19 139 HIS A N 1
ATOM 1261 C CA . HIS A 1 139 ? 6.400 0.170 -0.064 1.00 81.19 139 HIS A CA 1
ATOM 1262 C C . HIS A 1 139 ? 6.108 0.060 -1.556 1.00 81.19 139 HIS A C 1
ATOM 1264 O O . HIS A 1 139 ? 7.043 0.009 -2.344 1.00 81.19 139 HIS A O 1
ATOM 1270 N N . THR A 1 140 ? 4.839 0.028 -1.978 1.00 80.06 140 THR A N 1
ATOM 1271 C CA . THR A 1 140 ? 4.533 -0.096 -3.410 1.00 80.06 140 THR A CA 1
ATOM 1272 C C . THR A 1 140 ? 4.945 1.152 -4.165 1.00 80.06 140 THR A C 1
ATOM 1274 O O . THR A 1 140 ? 5.586 1.006 -5.196 1.00 80.06 140 THR A O 1
ATOM 1277 N N . TYR A 1 141 ? 4.678 2.357 -3.659 1.00 80.44 141 TYR A N 1
ATOM 1278 C CA . TYR A 1 141 ? 5.049 3.592 -4.343 1.00 80.44 141 TYR A CA 1
ATOM 1279 C C . TYR A 1 141 ? 6.564 3.741 -4.441 1.00 80.44 141 TYR A C 1
ATOM 1281 O O . TYR A 1 141 ? 7.079 3.936 -5.533 1.00 80.44 141 TYR A O 1
ATOM 1289 N N . ILE A 1 142 ? 7.301 3.580 -3.339 1.00 78.94 142 ILE A N 1
ATOM 1290 C CA . ILE A 1 142 ? 8.763 3.688 -3.357 1.00 78.94 142 ILE A CA 1
ATOM 1291 C C . ILE A 1 142 ? 9.368 2.565 -4.193 1.00 78.94 142 ILE A C 1
ATOM 1293 O O . ILE A 1 142 ? 10.200 2.844 -5.049 1.00 78.94 142 ILE A O 1
ATOM 1297 N N . HIS A 1 143 ? 8.950 1.311 -4.003 1.00 81.94 143 HIS A N 1
ATOM 1298 C CA . HIS A 1 143 ? 9.497 0.197 -4.773 1.00 81.94 143 HIS A CA 1
ATOM 1299 C C . HIS A 1 143 ? 9.200 0.356 -6.262 1.00 81.94 143 HIS A C 1
ATOM 1301 O O . HIS A 1 143 ? 10.106 0.222 -7.072 1.00 81.94 143 HIS A O 1
ATOM 1307 N N . THR A 1 144 ? 7.960 0.663 -6.651 1.00 81.31 144 THR A N 1
ATOM 1308 C CA . THR A 1 144 ? 7.620 0.848 -8.069 1.00 81.31 144 THR A CA 1
ATOM 1309 C C . THR A 1 144 ? 8.302 2.076 -8.642 1.00 81.31 144 THR A C 1
ATOM 1311 O O . THR A 1 144 ? 8.895 1.957 -9.705 1.00 81.31 144 THR A O 1
ATOM 1314 N N . TYR A 1 145 ? 8.305 3.217 -7.955 1.00 81.12 145 TYR A N 1
ATOM 1315 C CA . TYR A 1 145 ? 8.953 4.434 -8.433 1.00 81.12 145 TYR A CA 1
ATOM 1316 C C . TYR A 1 145 ? 10.461 4.247 -8.573 1.00 81.12 145 TYR A C 1
ATOM 1318 O O . TYR A 1 145 ? 11.003 4.487 -9.643 1.00 81.12 145 TYR A O 1
ATOM 1326 N N . ILE A 1 146 ? 11.143 3.754 -7.537 1.00 79.31 146 ILE A N 1
ATOM 1327 C CA . ILE A 1 146 ? 12.590 3.524 -7.580 1.00 79.31 146 ILE A CA 1
ATOM 1328 C C . ILE A 1 146 ? 12.921 2.451 -8.611 1.00 79.31 146 ILE A C 1
ATOM 1330 O O . ILE A 1 146 ? 13.786 2.677 -9.448 1.00 79.31 146 ILE A O 1
ATOM 1334 N N . HIS A 1 147 ? 12.232 1.308 -8.601 1.00 82.62 147 HIS A N 1
ATOM 1335 C CA . HIS A 1 147 ? 12.508 0.239 -9.555 1.00 82.62 147 HIS A CA 1
ATOM 1336 C C . HIS A 1 147 ? 12.258 0.706 -10.987 1.00 82.62 147 HIS A C 1
ATOM 1338 O O . HIS A 1 147 ? 13.124 0.536 -11.831 1.00 82.62 147 HIS A O 1
ATOM 1344 N N . THR A 1 148 ? 11.110 1.317 -11.285 1.00 82.50 148 THR A N 1
ATOM 1345 C CA . THR A 1 148 ? 10.813 1.785 -12.646 1.00 82.50 148 THR A CA 1
ATOM 1346 C C . THR A 1 148 ? 11.741 2.912 -13.057 1.00 82.50 148 THR A C 1
ATOM 1348 O O . THR A 1 148 ? 12.314 2.817 -14.133 1.00 82.50 148 THR A O 1
ATOM 1351 N N . TYR A 1 149 ? 11.964 3.927 -12.222 1.00 80.62 149 TYR A N 1
ATOM 1352 C CA . TYR A 1 149 ? 12.832 5.053 -12.553 1.00 80.62 149 TYR A CA 1
ATOM 1353 C C . TYR A 1 149 ? 14.280 4.608 -12.737 1.00 80.62 149 TYR A C 1
ATOM 1355 O O . TYR A 1 149 ? 14.870 4.887 -13.771 1.00 80.62 149 TYR A O 1
ATOM 1363 N N . ILE A 1 150 ? 14.850 3.864 -11.785 1.00 79.62 150 ILE A N 1
ATOM 1364 C CA . ILE A 1 150 ? 16.234 3.392 -11.885 1.00 79.62 150 ILE A CA 1
ATOM 1365 C C . ILE A 1 150 ? 16.374 2.403 -13.036 1.00 79.62 150 ILE A C 1
ATOM 1367 O O . ILE A 1 150 ? 17.282 2.557 -13.845 1.00 79.62 150 ILE A O 1
ATOM 1371 N N . HIS A 1 151 ? 15.482 1.416 -13.156 1.00 81.31 151 HIS A N 1
ATOM 1372 C CA . HIS A 1 151 ? 15.566 0.440 -14.238 1.00 81.31 151 HIS A CA 1
ATOM 1373 C C . HIS A 1 151 ? 15.416 1.120 -15.594 1.00 81.31 151 HIS A C 1
ATOM 1375 O O . HIS A 1 151 ? 16.233 0.888 -16.473 1.00 81.31 151 HIS A O 1
ATOM 1381 N N . THR A 1 152 ? 14.409 1.973 -15.790 1.00 81.50 152 THR A N 1
ATOM 1382 C CA . THR A 1 152 ? 14.229 2.660 -17.076 1.00 81.50 152 THR A CA 1
ATOM 1383 C C . THR A 1 152 ? 15.368 3.622 -17.346 1.00 81.50 152 THR A C 1
ATOM 1385 O O . THR A 1 152 ? 15.923 3.554 -18.433 1.00 81.50 152 THR A O 1
ATOM 1388 N N . TYR A 1 153 ? 15.786 4.451 -16.390 1.00 79.69 153 TYR A N 1
ATOM 1389 C CA . TYR A 1 153 ? 16.874 5.405 -16.586 1.00 79.69 153 TYR A CA 1
ATOM 1390 C C . TYR A 1 153 ? 18.197 4.698 -16.871 1.00 79.69 153 TYR A C 1
ATOM 1392 O O . TYR A 1 153 ? 18.818 4.971 -17.890 1.00 79.69 153 TYR A O 1
ATOM 1400 N N . ILE A 1 154 ? 18.613 3.746 -16.032 1.00 77.62 154 ILE A N 1
ATOM 1401 C CA . ILE A 1 154 ? 19.870 3.015 -16.226 1.00 77.62 154 ILE A CA 1
ATOM 1402 C C . ILE A 1 154 ? 19.803 2.187 -17.504 1.00 77.62 154 ILE A C 1
ATOM 1404 O O . ILE A 1 154 ? 20.709 2.285 -18.326 1.00 77.62 154 ILE A O 1
ATOM 1408 N N . HIS A 1 155 ? 18.743 1.403 -17.709 1.00 80.19 155 HIS A N 1
ATOM 1409 C CA . HIS A 1 155 ? 18.639 0.563 -18.896 1.00 80.19 155 HIS A CA 1
ATOM 1410 C C . HIS A 1 155 ? 18.600 1.417 -20.158 1.00 80.19 155 HIS A C 1
ATOM 1412 O O . HIS A 1 155 ? 19.364 1.160 -21.075 1.00 80.19 155 HIS A O 1
ATOM 1418 N N . THR A 1 156 ? 17.746 2.438 -20.238 1.00 80.62 156 THR A N 1
ATOM 1419 C CA . THR A 1 156 ? 17.668 3.266 -21.448 1.00 80.62 156 THR A CA 1
ATOM 1420 C C . THR A 1 156 ? 18.939 4.068 -21.642 1.00 80.62 156 THR A C 1
ATOM 1422 O O . THR A 1 156 ? 19.501 3.992 -22.726 1.00 80.62 156 THR A O 1
ATOM 1425 N N . TYR A 1 157 ? 19.451 4.763 -20.627 1.00 77.94 157 TYR A N 1
ATOM 1426 C CA . TYR A 1 157 ? 20.645 5.591 -20.764 1.00 77.94 157 TYR A CA 1
ATOM 1427 C C . TYR A 1 157 ? 21.874 4.752 -21.098 1.00 77.94 157 TYR A C 1
ATOM 1429 O O . TYR A 1 157 ? 22.532 5.020 -22.094 1.00 77.94 157 TYR A O 1
ATOM 1437 N N . ILE A 1 158 ? 22.163 3.697 -20.330 1.00 76.81 158 ILE A N 1
ATOM 1438 C CA . ILE A 1 158 ? 23.342 2.861 -20.575 1.00 76.81 158 ILE A CA 1
ATOM 1439 C C . ILE A 1 158 ? 23.190 2.098 -21.885 1.00 76.81 158 ILE A C 1
ATOM 1441 O O . ILE A 1 158 ? 24.109 2.127 -22.697 1.00 76.81 158 ILE A O 1
ATOM 1445 N N . HIS A 1 159 ? 22.049 1.450 -22.135 1.00 79.31 159 HIS A N 1
ATOM 1446 C CA . HIS A 1 159 ? 21.871 0.691 -23.371 1.00 79.31 159 HIS A CA 1
ATOM 1447 C C . HIS A 1 159 ? 21.927 1.610 -24.587 1.00 79.31 159 HIS A C 1
ATOM 1449 O O . HIS A 1 159 ? 22.637 1.304 -25.535 1.00 79.31 159 HIS A O 1
ATOM 1455 N N . THR A 1 160 ? 21.213 2.739 -24.590 1.00 79.75 160 THR A N 1
ATOM 1456 C CA . THR A 1 160 ? 21.244 3.650 -25.743 1.00 79.75 160 THR A CA 1
ATOM 1457 C C . THR A 1 160 ? 22.606 4.299 -25.890 1.00 79.75 160 THR A C 1
ATOM 1459 O O . THR A 1 160 ? 23.129 4.275 -26.994 1.00 79.75 160 THR A O 1
ATOM 1462 N N . TYR A 1 161 ? 23.227 4.801 -24.823 1.00 76.50 161 TYR A N 1
ATOM 1463 C CA . TYR A 1 161 ? 24.538 5.440 -24.902 1.00 76.50 161 TYR A CA 1
ATOM 1464 C C . TYR A 1 161 ? 25.614 4.455 -25.353 1.00 76.50 161 TYR A C 1
ATOM 1466 O O . TYR A 1 161 ? 26.310 4.728 -26.321 1.00 76.50 161 TYR A O 1
ATOM 1474 N N . ILE A 1 162 ? 25.722 3.284 -24.719 1.00 76.44 162 ILE A N 1
ATOM 1475 C CA . ILE A 1 162 ? 26.721 2.278 -25.093 1.00 76.44 162 ILE A CA 1
ATOM 1476 C C . ILE A 1 162 ? 26.438 1.749 -26.494 1.00 76.44 162 ILE A C 1
ATOM 1478 O O . ILE A 1 162 ? 27.347 1.725 -27.316 1.00 76.44 162 ILE A O 1
ATOM 1482 N N . HIS A 1 163 ? 25.200 1.355 -26.800 1.00 78.31 163 HIS A N 1
ATOM 1483 C CA . HIS A 1 163 ? 24.877 0.819 -28.118 1.00 78.31 163 HIS A CA 1
ATOM 1484 C C . HIS A 1 163 ? 25.110 1.865 -29.203 1.00 78.31 163 HIS A C 1
ATOM 1486 O O . HIS A 1 163 ? 25.758 1.566 -30.194 1.00 78.31 163 HIS A O 1
ATOM 1492 N N . THR A 1 164 ? 24.621 3.096 -29.042 1.00 79.25 164 THR A N 1
ATOM 1493 C CA . THR A 1 164 ? 24.826 4.141 -30.054 1.00 79.25 164 THR A CA 1
ATOM 1494 C C . THR A 1 164 ? 26.287 4.534 -30.148 1.00 79.25 164 THR A C 1
ATOM 1496 O O . THR A 1 164 ? 26.798 4.555 -31.257 1.00 79.25 164 THR A O 1
ATOM 1499 N N . TYR A 1 165 ? 26.989 4.771 -29.041 1.00 75.62 165 TYR A N 1
ATOM 1500 C CA . TYR A 1 165 ? 28.397 5.159 -29.063 1.00 75.62 165 TYR A CA 1
ATOM 1501 C C . TYR A 1 165 ? 29.272 4.059 -29.656 1.00 75.62 165 TYR A C 1
ATOM 1503 O O . TYR A 1 165 ? 29.993 4.317 -30.609 1.00 75.62 165 TYR A O 1
ATOM 1511 N N . ILE A 1 166 ? 29.173 2.821 -29.165 1.00 75.62 166 ILE A N 1
ATOM 1512 C CA . ILE A 1 166 ? 29.974 1.703 -29.676 1.00 75.62 166 ILE A CA 1
ATOM 1513 C C . ILE A 1 166 ? 29.598 1.404 -31.121 1.00 75.62 166 ILE A C 1
ATOM 1515 O O . ILE A 1 166 ? 30.487 1.322 -31.962 1.00 75.62 166 ILE A O 1
ATOM 1519 N N . HIS A 1 167 ? 28.309 1.271 -31.442 1.00 77.69 167 HIS A N 1
ATOM 1520 C CA . HIS A 1 167 ? 27.896 0.962 -32.806 1.00 77.69 167 HIS A CA 1
ATOM 1521 C C . HIS A 1 167 ? 28.315 2.074 -33.759 1.00 77.69 167 HIS A C 1
ATOM 1523 O O . HIS A 1 167 ? 28.935 1.787 -34.771 1.00 77.69 167 HIS A O 1
ATOM 1529 N N . THR A 1 168 ? 28.022 3.341 -33.463 1.00 77.75 168 THR A N 1
ATOM 1530 C CA . THR A 1 168 ? 28.399 4.440 -34.362 1.00 77.75 168 THR A CA 1
ATOM 1531 C C . THR A 1 168 ? 29.906 4.595 -34.438 1.00 77.75 168 THR A C 1
ATOM 1533 O O . THR A 1 168 ? 30.417 4.641 -35.547 1.00 77.75 168 THR A O 1
ATOM 1536 N N . TYR A 1 169 ? 30.635 4.604 -33.323 1.00 75.38 169 TYR A N 1
ATOM 1537 C CA . TYR A 1 169 ? 32.085 4.775 -33.329 1.00 75.38 169 TYR A CA 1
ATOM 1538 C C . TYR A 1 169 ? 32.781 3.616 -34.035 1.00 75.38 169 TYR A C 1
ATOM 1540 O O . TYR A 1 169 ? 33.522 3.851 -34.979 1.00 75.38 169 TYR A O 1
ATOM 1548 N N . ILE A 1 170 ? 32.507 2.366 -33.651 1.00 74.50 170 ILE A N 1
ATOM 1549 C CA . ILE A 1 170 ? 33.143 1.198 -34.269 1.00 74.50 170 ILE A CA 1
ATOM 1550 C C . ILE A 1 170 ? 32.712 1.071 -35.726 1.00 74.50 170 ILE A C 1
ATOM 1552 O O . ILE A 1 170 ? 33.573 0.935 -36.588 1.00 74.50 170 ILE A O 1
ATOM 1556 N N . HIS A 1 171 ? 31.414 1.145 -36.030 1.00 77.31 171 HIS A N 1
ATOM 1557 C CA . HIS A 1 171 ? 30.950 1.008 -37.408 1.00 77.31 171 HIS A CA 1
ATOM 1558 C C . HIS A 1 171 ? 31.510 2.125 -38.279 1.00 77.31 171 HIS A C 1
ATOM 1560 O O . HIS A 1 171 ? 32.079 1.838 -39.320 1.00 77.31 171 HIS A O 1
ATOM 1566 N N . THR A 1 172 ? 31.391 3.393 -37.880 1.00 76.94 172 THR A N 1
ATOM 1567 C CA . THR A 1 172 ? 31.905 4.494 -38.705 1.00 76.94 172 THR A CA 1
ATOM 1568 C C . THR A 1 172 ? 33.418 4.457 -38.790 1.00 76.94 172 THR A C 1
ATOM 1570 O O . THR A 1 172 ? 33.929 4.541 -39.897 1.00 76.94 172 THR A O 1
ATOM 1573 N N . TYR A 1 173 ? 34.148 4.262 -37.692 1.00 74.94 173 TYR A N 1
ATOM 1574 C CA . TYR A 1 173 ? 35.607 4.238 -37.714 1.00 74.94 173 TYR A CA 1
ATOM 1575 C C . TYR A 1 173 ? 36.137 3.057 -38.521 1.00 74.94 173 TYR A C 1
ATOM 1577 O O . TYR A 1 173 ? 36.907 3.265 -39.448 1.00 74.94 173 TYR A O 1
ATOM 1585 N N . ILE A 1 174 ? 35.691 1.830 -38.239 1.00 74.31 174 ILE A N 1
ATOM 1586 C CA . ILE A 1 174 ? 36.154 0.642 -38.962 1.00 74.31 174 ILE A CA 1
ATOM 1587 C C . ILE A 1 174 ? 35.705 0.700 -40.416 1.00 74.31 174 ILE A C 1
ATOM 1589 O O . ILE A 1 174 ? 36.532 0.511 -41.301 1.00 74.31 174 ILE A O 1
ATOM 1593 N N . HIS A 1 175 ? 34.430 0.990 -40.690 1.00 77.81 175 HIS A N 1
ATOM 1594 C CA . HIS A 1 175 ? 33.946 1.046 -42.066 1.00 77.81 175 HIS A CA 1
ATOM 1595 C C . HIS A 1 175 ? 34.661 2.146 -42.841 1.00 77.81 175 HIS A C 1
ATOM 1597 O O . HIS A 1 175 ? 35.169 1.879 -43.918 1.00 77.81 175 HIS A O 1
ATOM 1603 N N . THR A 1 176 ? 34.742 3.374 -42.323 1.00 77.19 176 THR A N 1
ATOM 1604 C CA . THR A 1 176 ? 35.419 4.457 -43.049 1.00 77.19 176 THR A CA 1
ATOM 1605 C C . THR A 1 176 ? 36.906 4.190 -43.170 1.00 77.19 176 THR A C 1
ATOM 1607 O O . THR A 1 176 ? 37.414 4.295 -44.276 1.00 77.19 176 THR A O 1
ATOM 1610 N N . TYR A 1 177 ? 37.605 3.782 -42.113 1.00 75.62 177 TYR A N 1
ATOM 1611 C CA . TYR A 1 177 ? 39.041 3.529 -42.167 1.00 75.62 177 TYR A CA 1
ATOM 1612 C C . TYR A 1 177 ? 39.370 2.367 -43.098 1.00 75.62 177 TYR A C 1
ATOM 1614 O O . TYR A 1 177 ? 40.148 2.547 -44.024 1.00 75.62 177 TYR A O 1
ATOM 1622 N N . ILE A 1 178 ? 38.744 1.200 -42.923 1.00 74.62 178 ILE A N 1
ATOM 1623 C CA . ILE A 1 178 ? 39.006 0.032 -43.771 1.00 74.62 178 ILE A CA 1
ATOM 1624 C C . ILE A 1 178 ? 38.564 0.310 -45.203 1.00 74.62 178 ILE A C 1
ATOM 1626 O O . ILE A 1 178 ? 39.349 0.094 -46.120 1.00 74.62 178 ILE A O 1
ATOM 1630 N N . HIS A 1 179 ? 37.347 0.814 -45.420 1.00 78.00 179 HIS A N 1
ATOM 1631 C CA . HIS A 1 179 ? 36.865 1.082 -46.771 1.00 78.00 179 HIS A CA 1
ATOM 1632 C C . HIS A 1 179 ? 37.734 2.132 -47.454 1.00 78.00 179 HIS A C 1
ATOM 1634 O O . HIS A 1 179 ? 38.194 1.897 -48.559 1.00 78.00 179 HIS A O 1
ATOM 1640 N N . THR A 1 180 ? 37.996 3.279 -46.824 1.00 78.00 180 THR A N 1
ATOM 1641 C CA . THR A 1 180 ? 38.811 4.326 -47.455 1.00 78.00 180 THR A CA 1
ATOM 1642 C C . THR A 1 180 ? 40.246 3.867 -47.634 1.00 78.00 180 THR A C 1
ATOM 1644 O O . THR A 1 180 ? 40.759 4.015 -48.733 1.00 78.00 180 THR A O 1
ATOM 1647 N N . TYR A 1 181 ? 40.883 3.259 -46.636 1.00 76.31 181 TYR A N 1
ATOM 1648 C CA . TYR A 1 181 ? 42.271 2.821 -46.738 1.00 76.31 181 TYR A CA 1
ATOM 1649 C C . TYR A 1 181 ? 42.432 1.712 -47.772 1.00 76.31 181 TYR A C 1
ATOM 1651 O O . TYR A 1 181 ? 43.227 1.863 -48.689 1.00 76.31 181 TYR A O 1
ATOM 1659 N N . ILE A 1 182 ? 41.648 0.633 -47.692 1.00 75.19 182 ILE A N 1
ATOM 1660 C CA . ILE A 1 182 ? 41.744 -0.478 -48.645 1.00 75.19 182 ILE A CA 1
ATOM 1661 C C . ILE A 1 182 ? 41.335 -0.014 -50.037 1.00 75.19 182 ILE A C 1
ATOM 1663 O O . ILE A 1 182 ? 42.075 -0.257 -50.985 1.00 75.19 182 ILE A O 1
ATOM 1667 N N . HIS A 1 183 ? 40.202 0.678 -50.184 1.00 78.75 183 HIS A N 1
ATOM 1668 C CA . HIS A 1 183 ? 39.761 1.140 -51.496 1.00 78.75 183 HIS A CA 1
ATOM 1669 C C . HIS A 1 183 ? 40.772 2.110 -52.090 1.00 78.75 183 HIS A C 1
ATOM 1671 O O . HIS A 1 183 ? 41.199 1.907 -53.215 1.00 78.75 183 HIS A O 1
ATOM 1677 N N . THR A 1 184 ? 41.194 3.151 -51.369 1.00 78.31 184 THR A N 1
ATOM 1678 C CA . THR A 1 184 ? 42.150 4.117 -51.925 1.00 78.31 184 THR A CA 1
ATOM 1679 C C . THR A 1 184 ? 43.502 3.475 -52.167 1.00 78.31 184 THR A C 1
ATOM 1681 O O . THR A 1 184 ? 44.022 3.634 -53.261 1.00 78.31 184 THR A O 1
ATOM 1684 N N . TYR A 1 185 ? 44.055 2.703 -51.234 1.00 76.62 185 TYR A N 1
ATOM 1685 C CA . TYR A 1 185 ? 45.366 2.085 -51.403 1.00 76.62 185 TYR A CA 1
ATOM 1686 C C . TYR A 1 185 ? 45.361 1.063 -52.535 1.00 76.62 185 TYR A C 1
ATOM 1688 O O . TYR A 1 185 ? 46.158 1.187 -53.455 1.00 76.62 185 TYR A O 1
ATOM 1696 N N . ILE A 1 186 ? 44.436 0.098 -52.530 1.00 75.75 186 ILE A N 1
ATOM 1697 C CA . ILE A 1 186 ? 44.374 -0.929 -53.576 1.00 75.75 186 ILE A CA 1
ATOM 1698 C C . ILE A 1 186 ? 44.009 -0.299 -54.915 1.00 75.75 186 ILE A C 1
ATOM 1700 O O . ILE A 1 186 ? 44.694 -0.556 -55.899 1.00 75.75 186 ILE A O 1
ATOM 1704 N N . HIS A 1 187 ? 42.976 0.545 -54.976 1.00 79.44 187 HIS A N 1
ATOM 1705 C CA . HIS A 1 187 ? 42.574 1.163 -56.235 1.00 79.44 187 HIS A CA 1
ATOM 1706 C C . HIS A 1 187 ? 43.686 2.053 -56.779 1.00 79.44 187 HIS A C 1
ATOM 1708 O O . HIS A 1 187 ? 44.034 1.924 -57.943 1.00 79.44 187 HIS A O 1
ATOM 1714 N N . THR A 1 188 ? 44.271 2.945 -55.976 1.00 78.06 188 THR A N 1
ATOM 1715 C CA . THR A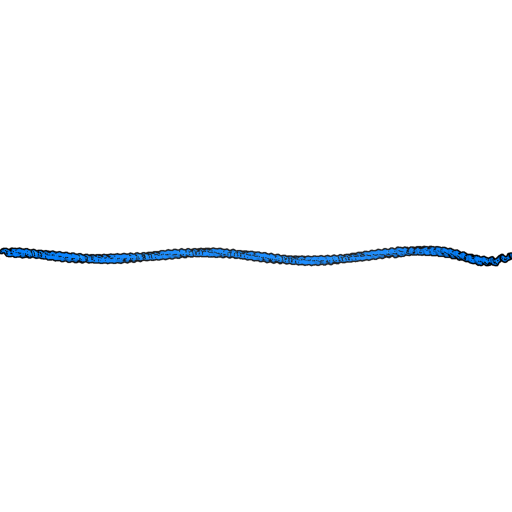 1 188 ? 45.342 3.821 -56.471 1.00 78.06 188 THR A CA 1
ATOM 1716 C C . THR A 1 188 ? 46.588 3.026 -56.808 1.00 78.06 188 THR A C 1
ATOM 1718 O O . THR A 1 188 ? 47.125 3.239 -57.884 1.00 78.06 188 THR A O 1
ATOM 1721 N N . TYR A 1 189 ? 47.024 2.079 -55.979 1.00 77.06 189 TYR A N 1
ATOM 1722 C CA . TYR A 1 189 ? 48.217 1.285 -56.252 1.00 77.06 189 TYR A CA 1
ATOM 1723 C C . TYR A 1 189 ? 48.038 0.418 -57.494 1.00 77.06 189 TYR A C 1
ATOM 1725 O O . TYR A 1 189 ? 48.841 0.517 -58.411 1.00 77.06 189 TYR A O 1
ATOM 1733 N N . ILE A 1 190 ? 46.965 -0.374 -57.581 1.00 76.06 190 ILE A N 1
ATOM 1734 C CA . ILE A 1 190 ? 46.711 -1.233 -58.742 1.00 76.06 190 ILE A CA 1
ATOM 1735 C C . ILE A 1 190 ? 46.476 -0.383 -59.985 1.00 76.06 190 ILE A C 1
ATOM 1737 O O . ILE A 1 190 ? 47.108 -0.631 -61.006 1.00 76.06 190 ILE A O 1
ATOM 1741 N N . HIS A 1 191 ? 45.613 0.634 -59.918 1.00 79.00 191 HIS A N 1
ATOM 1742 C CA . HIS A 1 191 ? 45.330 1.471 -61.079 1.00 79.00 191 HIS A CA 1
ATOM 1743 C C . HIS A 1 191 ? 46.587 2.201 -61.537 1.00 79.00 191 HIS A C 1
ATOM 1745 O O . HIS A 1 191 ? 46.913 2.147 -62.712 1.00 79.00 191 HIS A O 1
ATOM 1751 N N . THR A 1 192 ? 47.322 2.870 -60.647 1.00 77.50 192 THR A N 1
ATOM 1752 C CA . THR A 1 192 ? 48.534 3.596 -61.049 1.00 77.50 192 THR A CA 1
ATOM 1753 C C . THR A 1 192 ? 49.624 2.643 -61.499 1.00 77.50 192 THR A C 1
ATOM 1755 O O . THR A 1 192 ? 50.188 2.883 -62.557 1.00 77.50 192 THR A O 1
ATOM 1758 N N . TYR A 1 193 ? 49.894 1.548 -60.790 1.00 77.00 193 TYR A N 1
ATOM 1759 C CA . TYR A 1 193 ? 50.936 0.598 -61.167 1.00 77.00 193 TYR A CA 1
ATOM 1760 C C . TYR A 1 193 ? 50.614 -0.085 -62.493 1.00 77.00 193 TYR A C 1
ATOM 1762 O O . TYR A 1 193 ? 51.418 -0.013 -63.412 1.00 77.00 193 TYR A O 1
ATOM 1770 N N . ILE A 1 194 ? 49.427 -0.681 -62.641 1.00 75.25 194 ILE A N 1
ATOM 1771 C CA . ILE A 1 194 ? 49.036 -1.359 -63.883 1.00 75.25 194 ILE A CA 1
ATOM 1772 C C . ILE A 1 194 ? 48.937 -0.351 -65.021 1.00 75.25 194 ILE A C 1
ATOM 1774 O O . ILE A 1 194 ? 49.525 -0.579 -66.073 1.00 75.25 194 ILE A O 1
ATOM 1778 N N . HIS A 1 195 ? 48.240 0.771 -64.828 1.00 78.81 195 HIS A N 1
ATOM 1779 C CA . HIS A 1 195 ? 48.088 1.758 -65.891 1.00 78.81 195 HIS A CA 1
ATOM 1780 C C . HIS A 1 195 ? 49.443 2.329 -66.289 1.00 78.81 195 HIS A C 1
ATOM 1782 O O . HIS A 1 195 ? 49.769 2.315 -67.464 1.00 78.81 195 HIS A O 1
ATOM 1788 N N . THR A 1 196 ? 50.262 2.813 -65.353 1.00 77.12 196 THR A N 1
ATOM 1789 C CA . THR A 1 196 ? 51.562 3.394 -65.715 1.00 77.12 196 THR A CA 1
ATOM 1790 C C . THR A 1 196 ? 52.500 2.342 -66.274 1.00 77.12 196 THR A C 1
ATOM 1792 O O . THR A 1 196 ? 53.059 2.582 -67.334 1.00 77.12 196 THR A O 1
ATOM 1795 N N . TYR A 1 197 ? 52.639 1.170 -65.655 1.00 77.00 197 TYR A N 1
ATOM 1796 C CA . TYR A 1 197 ? 53.558 0.140 -66.127 1.00 77.00 197 TYR A CA 1
ATOM 1797 C C . TYR A 1 197 ? 53.138 -0.405 -67.488 1.00 77.00 197 TYR A C 1
ATOM 1799 O O . TYR A 1 197 ? 53.929 -0.358 -68.421 1.00 77.00 197 TYR A O 1
ATOM 1807 N N . ILE A 1 198 ? 51.889 -0.854 -67.646 1.00 74.88 198 ILE A N 1
ATOM 1808 C CA . ILE A 1 198 ? 51.419 -1.416 -68.916 1.00 74.88 198 ILE A CA 1
ATOM 1809 C C . ILE A 1 198 ? 51.374 -0.334 -69.988 1.00 74.88 198 ILE A C 1
ATOM 1811 O O . ILE A 1 198 ? 51.896 -0.554 -71.077 1.00 74.88 198 ILE A O 1
ATOM 1815 N N . HIS A 1 199 ? 50.802 0.840 -69.703 1.00 78.81 199 HIS A N 1
ATOM 1816 C CA . HIS A 1 199 ? 50.727 1.905 -70.699 1.00 78.81 199 HIS A CA 1
ATOM 1817 C C . HIS A 1 199 ? 52.123 2.364 -71.101 1.00 78.81 199 HIS A C 1
ATOM 1819 O O . HIS A 1 199 ? 52.407 2.427 -72.287 1.00 78.81 199 HIS A O 1
ATOM 1825 N N . THR A 1 200 ? 53.018 2.673 -70.158 1.00 76.19 200 THR A N 1
ATOM 1826 C CA . THR A 1 200 ? 54.366 3.131 -70.522 1.00 76.19 200 THR A CA 1
ATOM 1827 C C . THR A 1 200 ? 55.158 2.026 -71.193 1.00 76.19 200 THR A C 1
ATOM 1829 O O . THR A 1 200 ? 55.745 2.296 -72.230 1.00 76.19 200 THR A O 1
ATOM 1832 N N . TYR A 1 201 ? 55.140 0.789 -70.698 1.00 77.06 201 TYR A N 1
ATOM 1833 C CA . TYR A 1 201 ? 55.891 -0.310 -71.297 1.00 77.06 201 TYR A CA 1
ATOM 1834 C C . TYR A 1 201 ? 55.386 -0.639 -72.700 1.00 77.06 201 TYR A C 1
ATOM 1836 O O . TYR A 1 201 ? 56.169 -0.616 -73.641 1.00 77.06 201 TYR A O 1
ATOM 1844 N N . ILE A 1 202 ? 54.081 -0.872 -72.874 1.00 75.31 202 ILE A N 1
ATOM 1845 C CA . ILE A 1 202 ? 53.509 -1.198 -74.185 1.00 75.31 202 ILE A CA 1
ATOM 1846 C C . ILE A 1 202 ? 53.647 -0.010 -75.131 1.00 75.31 202 ILE A C 1
ATOM 1848 O O . ILE A 1 202 ? 54.125 -0.187 -76.248 1.00 75.31 202 ILE A O 1
ATOM 1852 N N . HIS A 1 203 ? 53.277 1.200 -74.705 1.00 78.56 203 HIS A N 1
ATOM 1853 C CA . HIS A 1 203 ? 53.362 2.372 -75.569 1.00 78.56 203 HIS A CA 1
ATOM 1854 C C . HIS A 1 203 ? 54.809 2.658 -75.955 1.00 78.56 203 HIS A C 1
ATOM 1856 O O . HIS A 1 203 ? 55.088 2.831 -77.132 1.00 78.56 203 HIS A O 1
ATOM 1862 N N . THR A 1 204 ? 55.751 2.698 -75.009 1.00 77.00 204 THR A N 1
ATOM 1863 C CA . THR A 1 204 ? 57.155 2.972 -75.347 1.00 77.00 204 THR A CA 1
ATOM 1864 C C . THR A 1 204 ? 57.755 1.845 -76.164 1.00 77.00 204 THR A C 1
ATOM 1866 O O . THR A 1 204 ? 58.368 2.142 -77.179 1.00 77.00 204 THR A O 1
ATOM 1869 N N . TYR A 1 205 ? 57.545 0.576 -75.813 1.00 77.12 205 TYR A N 1
ATOM 1870 C CA . TYR A 1 205 ? 58.107 -0.547 -76.557 1.00 77.12 205 TYR A CA 1
ATOM 1871 C C . TYR A 1 205 ? 57.544 -0.621 -77.974 1.00 77.12 205 TYR A C 1
ATOM 1873 O O . TYR A 1 205 ? 58.313 -0.611 -78.927 1.00 77.12 205 TYR A O 1
ATOM 1881 N N . ILE A 1 206 ? 56.217 -0.616 -78.138 1.00 75.06 206 ILE A N 1
ATOM 1882 C CA . ILE A 1 206 ? 55.589 -0.687 -79.462 1.00 75.06 206 ILE A CA 1
ATOM 1883 C C . ILE A 1 206 ? 55.915 0.565 -80.269 1.00 75.06 206 ILE A C 1
ATOM 1885 O O . ILE A 1 206 ? 56.348 0.445 -81.411 1.00 75.06 206 ILE A O 1
ATOM 1889 N N . HIS A 1 207 ? 55.754 1.761 -79.697 1.00 78.12 207 HIS A N 1
ATOM 1890 C CA . HIS A 1 207 ? 56.026 2.995 -80.427 1.00 78.12 207 HIS A CA 1
ATOM 1891 C C . HIS A 1 207 ? 57.498 3.083 -80.814 1.00 78.12 207 HIS A C 1
ATOM 1893 O O . HIS A 1 207 ? 57.796 3.335 -81.972 1.00 78.12 207 HIS A O 1
ATOM 1899 N N . THR A 1 208 ? 58.438 2.871 -79.890 1.00 75.81 208 THR A N 1
ATOM 1900 C CA . THR A 1 208 ? 59.865 2.958 -80.228 1.00 75.81 208 THR A CA 1
ATOM 1901 C C . THR A 1 208 ? 60.268 1.852 -81.184 1.00 75.81 208 THR A C 1
ATOM 1903 O O . THR A 1 208 ? 60.892 2.167 -82.188 1.00 75.81 208 THR A O 1
ATOM 1906 N N . TYR A 1 209 ? 59.876 0.598 -80.961 1.00 76.62 209 TYR A N 1
ATOM 1907 C CA . TYR A 1 209 ? 60.250 -0.510 -81.834 1.00 76.62 209 TYR A CA 1
ATOM 1908 C C . TYR A 1 209 ? 59.665 -0.343 -83.235 1.00 76.62 209 TYR A C 1
ATOM 1910 O O . TYR A 1 209 ? 60.417 -0.334 -84.201 1.00 76.62 209 TYR A O 1
ATOM 1918 N N . ILE A 1 210 ? 58.351 -0.134 -83.364 1.00 74.44 210 ILE A N 1
ATOM 1919 C CA . ILE A 1 210 ? 57.706 0.018 -84.673 1.00 74.44 210 ILE A CA 1
ATOM 1920 C C . ILE A 1 210 ? 58.187 1.293 -85.357 1.00 74.44 210 ILE A C 1
ATOM 1922 O O . ILE A 1 210 ? 58.594 1.235 -86.514 1.00 74.44 210 ILE A O 1
ATOM 1926 N N . HIS A 1 211 ? 58.185 2.437 -84.667 1.00 77.56 211 HIS A N 1
ATOM 1927 C CA . HIS A 1 211 ? 58.597 3.694 -85.283 1.00 77.56 211 HIS A CA 1
ATOM 1928 C C . HIS A 1 211 ? 60.066 3.644 -85.689 1.00 77.56 211 HIS A C 1
ATOM 1930 O O . HIS A 1 211 ? 60.383 3.989 -86.819 1.00 77.56 211 HIS A O 1
ATOM 1936 N N . THR A 1 212 ? 60.981 3.218 -84.816 1.00 74.56 212 THR A N 1
ATOM 1937 C CA . THR A 1 212 ? 62.404 3.175 -85.182 1.00 74.56 212 THR A CA 1
ATOM 1938 C C . THR A 1 212 ? 62.667 2.117 -86.237 1.00 74.56 212 THR A C 1
ATOM 1940 O O . THR A 1 212 ? 63.319 2.442 -87.220 1.00 74.56 212 THR A O 1
ATOM 1943 N N . TYR A 1 213 ? 62.130 0.902 -86.116 1.00 75.25 213 TYR A N 1
ATOM 1944 C CA . TYR A 1 213 ? 62.370 -0.163 -87.085 1.00 75.25 213 TYR A CA 1
ATOM 1945 C C . TYR A 1 213 ? 61.795 0.186 -88.456 1.00 75.25 213 TYR A C 1
ATOM 1947 O O . TYR A 1 213 ? 62.534 0.195 -89.433 1.00 75.25 213 TYR A O 1
ATOM 1955 N N . ILE A 1 214 ? 60.511 0.548 -88.542 1.00 73.50 214 ILE A N 1
ATOM 1956 C CA . ILE A 1 214 ? 59.876 0.879 -89.823 1.00 73.50 214 ILE A CA 1
ATOM 1957 C C . ILE A 1 214 ? 60.492 2.146 -90.408 1.00 73.50 214 ILE A C 1
ATOM 1959 O O . ILE A 1 214 ? 60.867 2.145 -91.578 1.00 73.50 214 ILE A O 1
ATOM 1963 N N . HIS A 1 215 ? 60.642 3.214 -89.619 1.00 76.69 215 HIS A N 1
ATOM 1964 C CA . HIS A 1 215 ? 61.194 4.459 -90.143 1.00 76.69 215 HIS A CA 1
ATOM 1965 C C . HIS A 1 215 ? 62.642 4.271 -90.583 1.00 76.69 215 HIS A C 1
ATOM 1967 O O . HIS A 1 215 ? 62.987 4.698 -91.677 1.00 76.69 215 HIS A O 1
ATOM 1973 N N . THR A 1 216 ? 63.511 3.655 -89.779 1.00 73.06 216 THR A N 1
ATOM 1974 C CA . THR A 1 216 ? 64.913 3.482 -90.186 1.00 73.06 216 THR A CA 1
ATOM 1975 C C . THR A 1 216 ? 65.028 2.511 -91.347 1.00 73.06 216 THR A C 1
ATOM 1977 O O . THR A 1 216 ? 65.703 2.847 -92.311 1.00 73.06 216 THR A O 1
ATOM 1980 N N . TYR A 1 217 ? 64.335 1.371 -91.328 1.00 75.12 217 TYR A N 1
ATOM 1981 C CA . TYR A 1 217 ? 64.413 0.382 -92.399 1.00 75.12 217 TYR A CA 1
ATOM 1982 C C . TYR A 1 217 ? 63.874 0.931 -93.719 1.00 75.12 217 TYR A C 1
ATOM 1984 O O . TYR A 1 217 ? 64.594 0.933 -94.712 1.00 75.12 217 TYR A O 1
ATOM 1992 N N . ILE A 1 218 ? 62.650 1.472 -93.736 1.00 72.88 218 ILE A N 1
ATOM 1993 C CA . ILE A 1 218 ? 62.050 2.014 -94.962 1.00 72.88 218 ILE A CA 1
ATOM 1994 C C . ILE A 1 218 ? 62.831 3.235 -95.441 1.00 72.88 218 ILE A C 1
ATOM 1996 O O . ILE A 1 218 ? 63.178 3.302 -96.618 1.00 72.88 218 ILE A O 1
ATOM 2000 N N . HIS A 1 219 ? 63.145 4.186 -94.555 1.00 76.12 219 HIS A N 1
ATOM 2001 C CA . HIS A 1 219 ? 63.857 5.393 -94.961 1.00 76.12 219 HIS A CA 1
ATOM 2002 C C . HIS A 1 219 ? 65.251 5.057 -95.481 1.00 76.12 219 HIS A C 1
ATOM 2004 O O . HIS A 1 219 ? 65.613 5.517 -96.555 1.00 76.12 219 HIS A O 1
ATOM 2010 N N . THR A 1 220 ? 66.047 4.257 -94.767 1.00 72.38 220 THR A N 1
ATOM 2011 C CA . THR A 1 220 ? 67.401 3.926 -95.235 1.00 72.38 220 THR A CA 1
ATOM 2012 C C . THR A 1 220 ? 67.358 3.083 -96.497 1.00 72.38 220 THR A C 1
ATOM 2014 O O . THR A 1 220 ? 68.063 3.421 -97.441 1.00 72.38 220 THR A O 1
ATOM 2017 N N . TYR A 1 221 ? 66.508 2.058 -96.576 1.00 73.75 221 TYR A N 1
ATOM 2018 C CA . TYR A 1 221 ? 66.433 1.183 -97.743 1.00 73.75 221 TYR A CA 1
ATOM 2019 C C . TYR A 1 221 ? 65.951 1.931 -98.988 1.00 73.75 221 TYR A C 1
ATOM 2021 O O . TYR A 1 221 ? 66.635 1.923 -100.007 1.00 73.75 221 TYR A O 1
ATOM 2029 N N . ILE A 1 222 ? 64.822 2.643 -98.905 1.00 71.62 222 ILE A N 1
ATOM 2030 C CA . ILE A 1 222 ? 64.272 3.375 -100.053 1.00 71.62 222 ILE A CA 1
ATOM 2031 C C . ILE A 1 222 ? 65.182 4.542 -100.433 1.00 71.62 222 ILE A C 1
ATOM 2033 O O . ILE A 1 222 ? 65.495 4.700 -101.612 1.00 71.62 222 ILE A O 1
ATOM 2037 N N . HIS A 1 223 ? 65.643 5.341 -99.465 1.00 75.44 223 HIS A N 1
ATOM 2038 C CA . HIS A 1 223 ? 66.499 6.486 -99.767 1.00 75.44 223 HIS A CA 1
ATOM 2039 C C . HIS A 1 223 ? 67.821 6.034 -100.383 1.00 75.44 223 HIS A C 1
ATOM 2041 O O . HIS A 1 223 ? 68.226 6.581 -101.401 1.00 75.44 223 HIS A O 1
ATOM 2047 N N . THR A 1 224 ? 68.507 5.040 -99.809 1.00 71.00 224 THR A N 1
ATOM 2048 C CA . THR A 1 224 ? 69.781 4.576 -100.378 1.00 71.00 224 THR A CA 1
ATOM 2049 C C . THR A 1 224 ? 69.576 3.928 -101.738 1.00 71.00 224 THR A C 1
ATOM 2051 O O . THR A 1 224 ? 70.305 4.278 -102.661 1.00 71.00 224 THR A O 1
ATOM 2054 N N . TYR A 1 225 ? 68.571 3.067 -101.909 1.00 72.81 225 TYR A N 1
ATOM 2055 C CA . TYR A 1 225 ? 68.320 2.385 -103.178 1.00 72.81 225 TYR A CA 1
ATOM 2056 C C . TYR A 1 225 ? 67.942 3.362 -104.296 1.00 72.81 225 TYR A C 1
ATOM 2058 O O . TYR A 1 225 ? 68.583 3.374 -105.343 1.00 72.81 225 TYR A O 1
ATOM 2066 N N . ILE A 1 226 ? 66.957 4.239 -104.067 1.00 70.44 226 ILE A N 1
ATOM 2067 C CA . ILE A 1 226 ? 66.509 5.204 -105.080 1.00 70.44 226 ILE A CA 1
ATOM 2068 C C . ILE A 1 226 ? 67.604 6.232 -105.367 1.00 70.44 226 ILE A C 1
ATOM 2070 O O . ILE A 1 226 ? 67.899 6.495 -106.532 1.00 70.44 226 ILE A O 1
ATOM 2074 N N . HIS A 1 227 ? 68.236 6.796 -104.332 1.00 73.44 227 HIS A N 1
ATOM 2075 C CA . HIS A 1 227 ? 69.268 7.810 -104.528 1.00 73.44 227 HIS A CA 1
ATOM 2076 C C . HIS A 1 227 ? 70.479 7.235 -105.263 1.00 73.44 227 HIS A C 1
ATOM 2078 O O . HIS A 1 227 ? 70.953 7.845 -106.217 1.00 73.44 227 HIS A O 1
ATOM 2084 N N . THR A 1 228 ? 70.988 6.064 -104.864 1.00 69.19 228 THR A N 1
ATOM 2085 C CA . THR A 1 228 ? 72.146 5.465 -105.545 1.00 69.19 228 THR A CA 1
ATOM 2086 C C . THR A 1 228 ? 71.806 5.060 -106.973 1.00 69.19 228 THR A C 1
ATOM 2088 O O . THR A 1 228 ? 72.568 5.407 -107.873 1.00 69.19 228 THR A O 1
ATOM 2091 N N . TYR A 1 229 ? 70.659 4.417 -107.208 1.00 69.56 229 TYR A N 1
ATOM 2092 C CA . TYR A 1 229 ? 70.254 3.965 -108.539 1.00 69.56 229 TYR A CA 1
ATOM 2093 C C . TYR A 1 229 ? 70.023 5.132 -109.507 1.00 69.56 229 TYR A C 1
ATOM 2095 O O . TYR A 1 229 ? 70.606 5.162 -110.588 1.00 69.56 229 TYR A O 1
ATOM 2103 N N . ILE A 1 230 ? 69.231 6.136 -109.115 1.00 68.31 230 ILE A N 1
ATOM 2104 C CA . ILE A 1 230 ? 68.929 7.281 -109.985 1.00 68.31 230 ILE A CA 1
ATOM 2105 C C . ILE A 1 230 ? 70.181 8.130 -110.222 1.00 68.31 230 ILE A C 1
ATOM 2107 O O . ILE A 1 230 ? 70.463 8.500 -111.364 1.00 68.31 230 ILE A O 1
ATOM 2111 N N . HIS A 1 231 ? 70.959 8.415 -109.172 1.00 71.31 231 HIS A N 1
ATOM 2112 C CA . HIS A 1 231 ? 72.146 9.256 -109.297 1.00 71.31 231 HIS A CA 1
ATOM 2113 C C . HIS A 1 231 ? 73.212 8.600 -110.182 1.00 71.31 231 HIS A C 1
ATOM 2115 O O . HIS A 1 231 ? 73.751 9.250 -111.073 1.00 71.31 231 H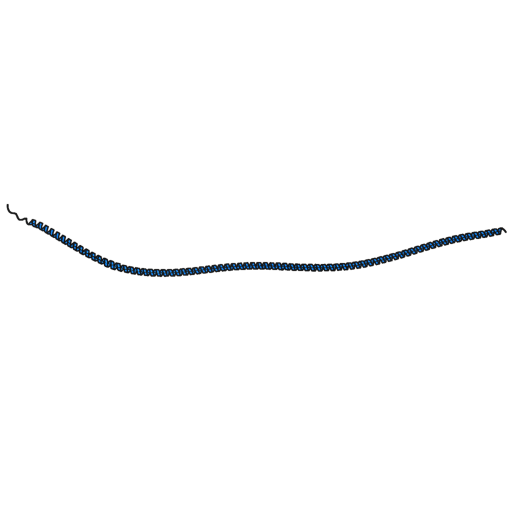IS A O 1
ATOM 2121 N N . THR A 1 232 ? 73.513 7.313 -109.988 1.00 65.69 232 THR A N 1
ATOM 2122 C CA . THR A 1 232 ? 74.523 6.628 -110.816 1.00 65.69 232 THR A CA 1
ATOM 2123 C C . THR A 1 232 ? 74.045 6.380 -112.246 1.00 65.69 232 THR A C 1
ATOM 2125 O O . THR A 1 232 ? 74.826 6.522 -113.187 1.00 65.69 232 THR A O 1
ATOM 2128 N N . TYR A 1 233 ? 72.769 6.068 -112.461 1.00 65.69 233 TYR A N 1
ATOM 2129 C CA . TYR A 1 233 ? 72.287 5.794 -113.810 1.00 65.69 233 TYR A CA 1
ATOM 2130 C C . TYR A 1 233 ? 72.195 7.066 -114.667 1.00 65.69 233 TYR A C 1
ATOM 2132 O O . TYR A 1 233 ? 72.710 7.107 -115.783 1.00 65.69 233 TYR A O 1
ATOM 2140 N N . ILE A 1 234 ? 71.590 8.138 -114.148 1.00 65.44 234 ILE A N 1
ATOM 2141 C CA . ILE A 1 234 ? 71.340 9.349 -114.945 1.00 65.44 234 ILE A CA 1
ATOM 2142 C C . ILE A 1 234 ? 72.601 10.211 -115.066 1.00 65.44 234 ILE A C 1
ATOM 2144 O O . ILE A 1 234 ? 72.962 10.631 -116.169 1.00 65.44 234 ILE A O 1
ATOM 2148 N N . HIS A 1 235 ? 73.280 10.480 -113.947 1.00 65.75 235 HIS A N 1
ATOM 2149 C CA . HIS A 1 235 ? 74.351 11.476 -113.920 1.00 65.75 235 HIS A CA 1
ATOM 2150 C C . HIS A 1 235 ? 75.599 10.991 -114.663 1.00 65.75 235 HIS A C 1
ATOM 2152 O O . HIS A 1 235 ? 76.140 11.690 -115.520 1.00 65.75 235 HIS A O 1
ATOM 2158 N N . THR A 1 236 ? 76.057 9.777 -114.359 1.00 62.75 236 THR A N 1
ATOM 2159 C CA . THR A 1 236 ? 77.294 9.243 -114.940 1.00 62.75 236 THR A CA 1
ATOM 2160 C C . THR A 1 236 ? 77.104 8.736 -116.366 1.00 62.75 236 THR A C 1
ATOM 2162 O O . THR A 1 236 ? 77.933 9.043 -117.217 1.00 62.75 236 THR A O 1
ATOM 2165 N N . TYR A 1 237 ? 76.019 8.010 -116.653 1.00 59.84 237 TYR A N 1
ATOM 2166 C CA . TYR A 1 237 ? 75.873 7.322 -117.941 1.00 59.84 237 TYR A CA 1
ATOM 2167 C C . TYR A 1 237 ? 75.214 8.179 -119.032 1.00 59.84 237 TYR A C 1
ATOM 2169 O O . TYR A 1 237 ? 75.568 8.087 -120.209 1.00 59.84 237 TYR A O 1
ATOM 2177 N N . TYR A 1 238 ? 74.250 9.028 -118.674 1.00 60.75 238 TYR A N 1
ATOM 2178 C CA . TYR A 1 238 ? 73.517 9.800 -119.678 1.00 60.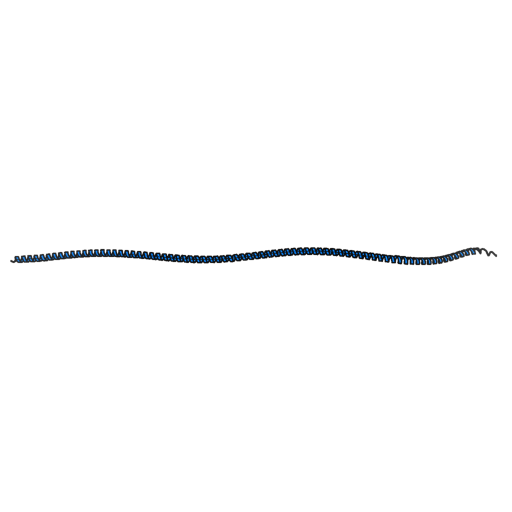75 238 TYR A CA 1
ATOM 2179 C C . TYR A 1 238 ? 74.140 11.176 -119.901 1.00 60.75 238 TYR A C 1
ATOM 2181 O O . TYR A 1 238 ? 74.429 11.559 -121.030 1.00 60.75 238 TYR A O 1
ATOM 2189 N N . ILE A 1 239 ? 74.401 11.924 -118.829 1.00 63.62 239 ILE A N 1
ATOM 2190 C CA . ILE A 1 239 ? 74.913 13.292 -118.968 1.00 63.62 239 ILE A CA 1
ATOM 2191 C C . ILE A 1 239 ? 76.397 13.275 -119.333 1.00 63.62 239 ILE A C 1
ATOM 2193 O O . ILE A 1 239 ? 76.793 13.873 -120.335 1.00 63.62 239 ILE A O 1
ATOM 2197 N N . HIS A 1 240 ? 77.229 12.588 -118.545 1.00 63.97 240 HIS A N 1
ATOM 2198 C CA . HIS A 1 240 ? 78.670 12.718 -118.731 1.00 63.97 240 HIS A CA 1
ATOM 2199 C C . HIS A 1 240 ? 79.169 12.005 -119.989 1.00 63.97 240 HIS A C 1
ATOM 2201 O O . HIS A 1 240 ? 79.892 12.609 -120.778 1.00 63.97 240 HIS A O 1
ATOM 2207 N N . THR A 1 241 ? 78.791 10.748 -120.214 1.00 60.88 241 THR A N 1
ATOM 2208 C CA . THR A 1 241 ? 79.269 10.018 -121.393 1.00 60.88 241 THR A CA 1
ATOM 2209 C C . THR A 1 241 ? 78.590 10.480 -122.671 1.00 60.88 241 THR A C 1
ATOM 2211 O O . THR A 1 241 ? 79.298 10.793 -123.618 1.00 60.88 241 THR A O 1
ATOM 2214 N N . TYR A 1 242 ? 77.260 10.593 -122.726 1.00 61.97 242 TYR A N 1
ATOM 2215 C CA . TYR A 1 242 ? 76.586 10.883 -123.996 1.00 61.97 242 TYR A CA 1
ATOM 2216 C C . TYR A 1 242 ? 76.732 12.349 -124.417 1.00 61.97 242 TYR A C 1
ATOM 2218 O O . TYR A 1 242 ? 77.186 12.627 -125.521 1.00 61.97 242 TYR A O 1
ATOM 2226 N N . ILE A 1 243 ? 76.400 13.301 -123.541 1.00 62.97 243 ILE A N 1
ATOM 2227 C CA . ILE A 1 243 ? 76.378 14.722 -123.921 1.00 62.97 243 ILE A CA 1
ATOM 2228 C C . ILE A 1 243 ? 77.799 15.270 -124.049 1.00 62.97 243 ILE A C 1
ATOM 2230 O O . ILE A 1 243 ? 78.128 15.892 -125.060 1.00 62.97 243 ILE A O 1
ATOM 2234 N N . HIS A 1 244 ? 78.659 15.029 -123.053 1.00 67.81 244 HIS A N 1
ATOM 2235 C CA . HIS A 1 244 ? 79.985 15.644 -123.054 1.00 67.81 244 HIS A CA 1
ATOM 2236 C C . HIS A 1 244 ? 80.868 15.094 -124.177 1.00 67.81 244 HIS A C 1
ATOM 2238 O O . HIS A 1 244 ? 81.513 15.883 -124.868 1.00 67.81 244 HIS A O 1
ATOM 2244 N N . THR A 1 245 ? 80.923 13.774 -124.386 1.00 64.31 245 THR A N 1
ATOM 2245 C CA . THR A 1 245 ? 81.810 13.232 -125.428 1.00 64.31 245 THR A CA 1
ATOM 2246 C C . THR A 1 245 ? 81.289 13.551 -126.824 1.00 64.31 245 THR A C 1
ATOM 2248 O O . THR A 1 245 ? 82.081 13.973 -127.665 1.00 64.31 245 THR A O 1
ATOM 2251 N N . TYR A 1 246 ? 79.976 13.454 -127.063 1.00 65.38 246 TYR A N 1
ATOM 2252 C CA . TYR A 1 246 ? 79.391 13.688 -128.383 1.00 65.38 246 TYR A CA 1
ATOM 2253 C C . TYR A 1 246 ? 79.487 15.156 -128.810 1.00 65.38 246 TYR A C 1
ATOM 2255 O O . TYR A 1 246 ? 79.979 15.450 -129.897 1.00 65.38 246 TYR A O 1
ATOM 2263 N N . ILE A 1 247 ? 79.084 16.098 -127.947 1.00 65.56 247 ILE A N 1
ATOM 2264 C CA . ILE A 1 247 ? 79.107 17.527 -128.291 1.00 65.56 247 ILE A CA 1
ATOM 2265 C C . ILE A 1 247 ? 80.546 18.036 -128.398 1.00 65.56 247 ILE A C 1
ATOM 2267 O O . ILE A 1 247 ? 80.875 18.747 -129.349 1.00 65.56 247 ILE A O 1
ATOM 2271 N N . HIS A 1 248 ? 81.419 17.659 -127.456 1.00 69.38 248 HIS A N 1
ATOM 2272 C CA . HIS A 1 248 ? 82.795 18.148 -127.457 1.00 69.38 248 HIS A CA 1
ATOM 2273 C C . HIS A 1 2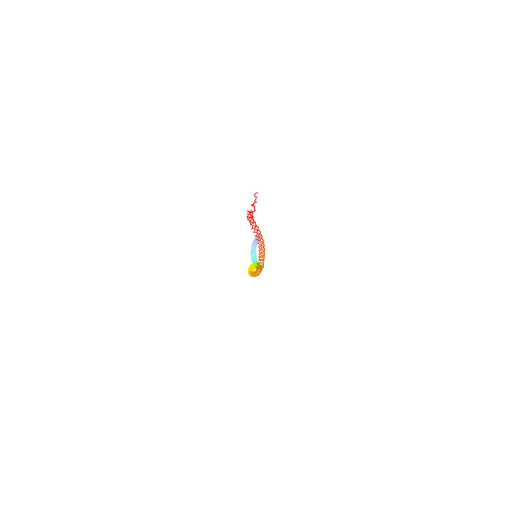48 ? 83.580 17.625 -128.661 1.00 69.38 248 HIS A C 1
ATOM 2275 O O . HIS A 1 248 ? 84.301 18.396 -129.287 1.00 69.38 248 HIS A O 1
ATOM 2281 N N . THR A 1 249 ? 83.463 16.340 -129.006 1.00 64.62 249 THR A N 1
ATOM 2282 C CA . THR A 1 249 ? 84.174 15.810 -130.180 1.00 64.62 249 THR A CA 1
ATOM 2283 C C . THR A 1 249 ? 83.627 16.423 -131.461 1.00 64.62 249 THR A C 1
ATOM 2285 O O . THR A 1 249 ? 84.409 16.982 -132.221 1.00 64.62 249 THR A O 1
ATOM 2288 N N . TYR A 1 250 ? 82.305 16.429 -131.658 1.00 64.88 250 TYR A N 1
ATOM 2289 C CA . TYR A 1 250 ? 81.688 16.891 -132.900 1.00 64.88 250 TYR A CA 1
ATOM 2290 C C . TYR A 1 250 ? 81.948 18.376 -133.191 1.00 64.88 250 TYR A C 1
ATOM 2292 O O . TYR A 1 250 ? 82.397 18.724 -134.284 1.00 64.88 250 TYR A O 1
ATOM 2300 N N . ILE A 1 251 ? 81.712 19.263 -132.216 1.00 65.31 251 ILE A N 1
ATOM 2301 C CA . ILE A 1 251 ? 81.876 20.710 -132.421 1.00 65.31 251 ILE A CA 1
ATOM 2302 C C . ILE A 1 251 ? 83.357 21.071 -132.557 1.00 65.31 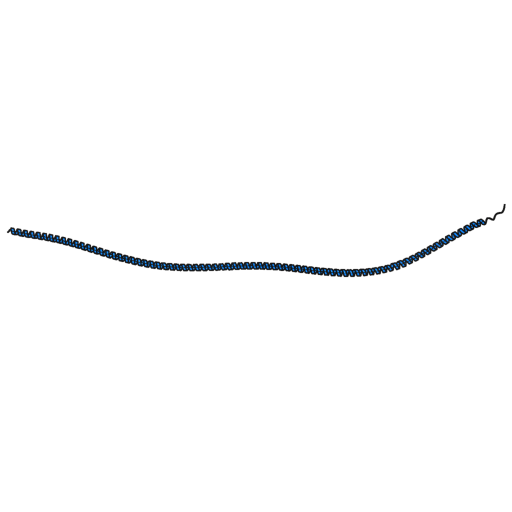251 ILE A C 1
ATOM 2304 O O . ILE A 1 251 ? 83.718 21.839 -133.453 1.00 65.31 251 ILE A O 1
ATOM 2308 N N . HIS A 1 252 ? 84.222 20.509 -131.706 1.00 69.50 252 HIS A N 1
ATOM 2309 C CA . HIS A 1 252 ? 85.637 20.868 -131.709 1.00 69.50 252 HIS A CA 1
ATOM 2310 C C . HIS A 1 252 ? 86.331 20.415 -132.994 1.00 69.50 252 HIS A C 1
ATOM 2312 O O . HIS A 1 252 ? 87.071 21.199 -133.584 1.00 69.50 252 HIS A O 1
ATOM 2318 N N . THR A 1 253 ? 86.101 19.185 -133.469 1.00 64.38 253 THR A N 1
ATOM 2319 C CA . THR A 1 253 ? 86.735 18.744 -134.719 1.00 64.38 253 THR A CA 1
ATOM 2320 C C . THR A 1 253 ? 86.171 19.495 -135.914 1.00 64.38 253 THR A C 1
ATOM 2322 O O . THR A 1 253 ? 86.953 19.993 -136.712 1.00 64.38 253 THR A O 1
ATOM 2325 N N . TYR A 1 254 ? 84.846 19.651 -136.014 1.00 64.25 254 TYR A N 1
ATOM 2326 C CA . TYR A 1 254 ? 84.219 20.241 -137.199 1.00 64.25 254 TYR A CA 1
ATOM 2327 C C . TYR A 1 254 ? 84.594 21.716 -137.395 1.00 64.25 254 TYR A C 1
ATOM 2329 O O . TYR A 1 254 ? 85.022 22.109 -138.481 1.00 64.25 254 TYR A O 1
ATOM 2337 N N . ILE A 1 255 ? 84.492 22.535 -136.341 1.00 63.66 255 ILE A N 1
ATOM 2338 C CA . ILE A 1 255 ? 84.796 23.970 -136.434 1.00 63.66 255 ILE A CA 1
ATOM 2339 C C . ILE A 1 255 ? 86.299 24.191 -136.621 1.00 63.66 255 ILE A C 1
ATOM 2341 O O . ILE A 1 255 ? 86.698 24.984 -137.477 1.00 63.66 255 ILE A O 1
ATOM 2345 N N . HIS A 1 256 ? 87.141 23.472 -135.870 1.00 67.81 256 HIS A N 1
ATOM 2346 C CA . HIS A 1 256 ? 88.584 23.679 -135.935 1.00 67.81 256 HIS A CA 1
ATOM 2347 C C . HIS A 1 256 ? 89.159 23.259 -137.290 1.00 67.81 256 HIS A C 1
ATOM 2349 O O . HIS A 1 256 ? 89.978 23.988 -137.847 1.00 67.81 256 HIS A O 1
ATOM 2355 N N . THR A 1 257 ? 88.754 22.119 -137.862 1.00 63.56 257 THR A N 1
ATOM 2356 C CA . THR A 1 257 ? 89.299 21.708 -139.164 1.00 63.56 257 THR A CA 1
ATOM 2357 C C . THR A 1 257 ? 88.770 22.567 -140.300 1.00 63.56 257 THR A C 1
ATOM 2359 O O . THR A 1 257 ? 89.544 22.893 -141.191 1.00 63.56 257 THR A O 1
ATOM 2362 N N . TYR A 1 258 ? 87.490 22.955 -140.278 1.00 62.75 258 TYR A N 1
ATOM 2363 C CA . TYR A 1 258 ? 86.879 23.692 -141.386 1.00 62.75 258 TYR A CA 1
ATOM 2364 C C . TYR A 1 258 ? 87.359 25.146 -141.461 1.00 62.75 258 TYR A C 1
ATOM 2366 O O . TYR A 1 258 ? 87.740 25.619 -142.529 1.00 62.75 258 TYR A O 1
ATOM 2374 N N . ILE A 1 259 ? 87.396 25.857 -140.327 1.00 62.62 259 ILE A N 1
ATOM 2375 C CA . ILE A 1 259 ? 87.817 27.264 -140.308 1.00 62.62 259 ILE A CA 1
ATOM 2376 C C . ILE A 1 259 ? 89.329 27.379 -140.528 1.00 62.62 259 ILE A C 1
ATOM 2378 O O . ILE A 1 259 ? 89.773 28.229 -141.301 1.00 62.62 259 ILE A O 1
ATOM 2382 N N . HIS A 1 260 ? 90.124 26.514 -139.888 1.00 66.31 260 HIS A N 1
ATOM 2383 C CA . HIS A 1 260 ? 91.579 26.618 -139.964 1.00 66.31 260 HIS A CA 1
ATOM 2384 C C . HIS A 1 260 ? 92.110 26.287 -141.361 1.00 66.31 260 HIS A C 1
ATOM 2386 O O . HIS A 1 260 ? 92.978 27.002 -141.854 1.00 66.31 260 HIS A O 1
ATOM 2392 N N . THR A 1 261 ? 91.619 25.235 -142.028 1.00 61.91 261 THR A N 1
ATOM 2393 C CA . THR A 1 261 ? 92.114 24.911 -143.376 1.00 61.91 261 THR A CA 1
ATOM 2394 C C . THR A 1 261 ? 91.646 25.941 -144.393 1.00 61.91 261 THR A C 1
ATOM 2396 O O . THR A 1 261 ? 92.482 26.458 -145.125 1.00 61.91 261 THR A O 1
ATOM 2399 N N . TYR A 1 262 ? 90.365 26.323 -144.381 1.00 61.16 262 TYR A N 1
ATOM 2400 C CA . TYR A 1 262 ? 89.801 27.220 -145.390 1.00 61.16 262 TYR A CA 1
ATOM 2401 C C . TYR A 1 262 ? 90.423 28.623 -145.359 1.00 61.16 262 TYR A C 1
ATOM 2403 O O . TYR A 1 262 ? 90.836 29.142 -146.398 1.00 61.16 262 TYR A O 1
ATOM 2411 N N . ILE A 1 263 ? 90.548 29.233 -144.173 1.00 61.34 263 ILE A N 1
ATOM 2412 C CA . ILE A 1 263 ? 91.120 30.582 -144.044 1.00 61.34 263 ILE A CA 1
ATOM 2413 C C . ILE A 1 263 ? 92.628 30.558 -144.309 1.00 61.34 263 ILE A C 1
ATOM 2415 O O . ILE A 1 263 ? 93.138 31.421 -145.030 1.00 61.34 263 ILE A O 1
ATOM 2419 N N . HIS A 1 264 ? 93.348 29.565 -143.775 1.00 64.88 264 HIS A N 1
ATOM 2420 C CA . HIS A 1 264 ? 94.800 29.517 -143.912 1.00 64.88 264 HIS A CA 1
ATOM 2421 C C . HIS A 1 264 ? 95.230 29.243 -145.357 1.00 64.88 264 HIS A C 1
ATOM 2423 O O . HIS A 1 264 ? 96.170 29.882 -145.831 1.00 64.88 264 HIS A O 1
ATOM 2429 N N . THR A 1 265 ? 94.572 28.338 -146.089 1.00 61.41 265 THR A N 1
ATOM 2430 C CA . THR A 1 265 ? 94.950 28.095 -147.488 1.00 61.41 265 THR A CA 1
ATOM 2431 C C . THR A 1 265 ? 94.576 29.275 -148.372 1.00 61.41 265 THR A C 1
ATOM 2433 O O . THR A 1 265 ? 95.414 29.710 -149.153 1.00 61.41 265 THR A O 1
ATOM 2436 N N . TYR A 1 266 ? 93.379 29.852 -148.212 1.00 59.00 266 TYR A N 1
ATOM 2437 C CA . TYR A 1 266 ? 92.900 30.920 -149.094 1.00 59.00 266 TYR A CA 1
ATOM 2438 C C . TYR A 1 266 ? 93.721 32.212 -148.962 1.00 59.00 266 TYR A C 1
ATOM 2440 O O . TYR A 1 266 ? 94.145 32.784 -149.968 1.00 59.00 266 TYR A O 1
ATOM 2448 N N . ILE A 1 267 ? 94.008 32.656 -147.732 1.00 59.84 267 ILE A N 1
ATOM 2449 C CA . ILE A 1 267 ? 94.773 33.891 -147.501 1.00 59.84 267 ILE A CA 1
ATOM 2450 C C . ILE A 1 267 ? 96.250 33.698 -147.868 1.00 59.84 267 ILE A C 1
ATOM 2452 O O . ILE A 1 267 ? 96.840 34.565 -148.519 1.00 59.84 267 ILE A O 1
ATOM 2456 N N . HIS A 1 268 ? 96.850 32.558 -147.505 1.00 62.69 268 HIS A N 1
ATOM 2457 C CA . HIS A 1 268 ? 98.277 32.338 -147.734 1.00 62.69 268 HIS A CA 1
ATOM 2458 C C . HIS A 1 268 ? 98.609 32.195 -149.225 1.00 62.69 268 HIS A C 1
ATOM 2460 O O . HIS A 1 268 ? 99.612 32.749 -149.674 1.00 62.69 268 HIS A O 1
ATOM 2466 N N . THR A 1 269 ? 97.796 31.497 -150.027 1.00 60.62 269 THR A N 1
ATOM 2467 C CA . THR A 1 269 ? 98.089 31.372 -151.465 1.00 60.62 269 THR A CA 1
ATOM 2468 C C . THR A 1 269 ? 97.818 32.665 -152.222 1.00 60.62 269 THR A C 1
ATOM 2470 O O . THR A 1 269 ? 98.603 33.013 -153.103 1.00 60.62 269 THR A O 1
ATOM 2473 N N . TYR A 1 270 ? 96.760 33.406 -151.870 1.00 58.12 270 TYR A N 1
ATOM 2474 C CA . TYR A 1 270 ? 96.376 34.625 -152.587 1.00 58.12 270 TYR A CA 1
ATOM 2475 C C . TYR A 1 270 ? 97.363 35.778 -152.352 1.00 58.12 270 TYR A C 1
ATOM 2477 O O . TYR A 1 270 ? 97.807 36.415 -153.304 1.00 58.12 270 TYR A O 1
ATOM 2485 N N . ILE A 1 271 ? 97.783 36.014 -151.103 1.00 59.12 271 ILE A N 1
ATOM 2486 C CA . ILE A 1 271 ? 98.718 37.108 -150.788 1.00 59.12 271 ILE A CA 1
ATOM 2487 C C . ILE A 1 271 ? 100.142 36.775 -151.257 1.00 59.12 271 ILE A C 1
ATOM 2489 O O . ILE A 1 271 ? 100.814 37.630 -151.838 1.00 59.12 271 ILE A O 1
ATOM 2493 N N . HIS A 1 272 ? 100.604 35.534 -151.062 1.00 60.19 272 HIS A N 1
ATOM 2494 C CA . HIS A 1 272 ? 101.981 35.164 -151.398 1.00 60.19 272 HIS A CA 1
ATOM 2495 C C . HIS A 1 272 ? 102.237 35.163 -152.912 1.00 60.19 272 HIS A C 1
ATOM 2497 O O . HIS A 1 272 ? 103.304 35.588 -153.355 1.00 60.19 272 HIS A O 1
ATOM 2503 N N . THR A 1 273 ? 101.286 34.709 -153.734 1.00 59.47 273 THR A N 1
ATOM 2504 C CA . THR A 1 273 ? 101.482 34.684 -155.194 1.00 59.47 273 THR A CA 1
ATOM 2505 C C . THR A 1 273 ? 101.342 36.069 -155.823 1.00 59.47 273 THR A C 1
ATOM 2507 O O . THR A 1 273 ? 102.131 36.406 -156.708 1.00 59.47 273 THR A O 1
ATOM 2510 N N . TYR A 1 274 ? 100.424 36.905 -155.326 1.00 56.88 274 TYR A N 1
ATOM 2511 C CA . TYR A 1 274 ? 100.185 38.244 -155.871 1.00 56.88 274 TYR A CA 1
ATOM 2512 C C . TYR A 1 274 ? 101.325 39.228 -155.558 1.00 56.88 274 TYR A C 1
ATOM 2514 O O . TYR A 1 274 ? 101.781 39.948 -156.443 1.00 56.88 274 TYR A O 1
ATOM 2522 N N . ILE A 1 275 ? 101.860 39.224 -154.329 1.00 58.16 275 ILE A N 1
ATOM 2523 C CA . ILE A 1 275 ? 102.950 40.143 -153.949 1.00 58.16 275 ILE A CA 1
ATOM 2524 C C . ILE A 1 275 ? 104.293 39.707 -154.558 1.00 58.16 275 ILE A C 1
ATOM 2526 O O . ILE A 1 275 ? 105.047 40.547 -155.053 1.00 58.16 275 ILE A O 1
ATOM 2530 N N . HIS A 1 276 ? 104.589 38.401 -154.585 1.00 57.03 276 HIS A N 1
ATOM 2531 C CA . HIS A 1 276 ? 105.876 37.907 -155.085 1.00 57.03 276 HIS A CA 1
ATOM 2532 C C . HIS A 1 276 ? 106.033 38.094 -156.604 1.00 57.03 276 HIS A C 1
ATOM 2534 O O . HIS A 1 276 ? 107.125 38.401 -157.081 1.00 57.03 276 HIS A O 1
ATOM 2540 N N . THR A 1 277 ? 104.962 37.941 -157.388 1.00 58.47 277 THR A N 1
ATOM 2541 C CA . THR A 1 277 ? 105.032 38.108 -158.851 1.00 58.47 277 THR A CA 1
ATOM 2542 C C . THR A 1 277 ? 105.040 39.577 -159.276 1.00 58.47 277 THR A C 1
ATOM 2544 O O . THR A 1 277 ? 105.784 39.932 -160.193 1.00 58.47 277 THR A O 1
ATOM 2547 N N . TYR A 1 278 ? 104.300 40.449 -158.581 1.00 56.91 278 TYR A N 1
ATOM 2548 C CA . TYR A 1 278 ? 104.217 41.873 -158.921 1.00 56.91 278 TYR A CA 1
ATOM 2549 C C . TYR A 1 278 ? 105.515 42.639 -158.604 1.00 56.91 278 TYR A C 1
ATOM 2551 O O . TYR A 1 278 ? 105.971 43.445 -159.411 1.00 56.91 278 TYR A O 1
ATOM 2559 N N . ILE A 1 279 ? 106.177 42.348 -157.475 1.00 57.94 279 ILE A N 1
ATOM 2560 C CA . ILE A 1 279 ? 107.429 43.033 -157.101 1.00 57.94 279 ILE A CA 1
ATOM 2561 C C . ILE A 1 279 ? 108.628 42.513 -157.916 1.00 57.94 279 ILE A C 1
ATOM 2563 O O . ILE A 1 279 ? 109.457 43.308 -158.363 1.00 57.94 279 ILE A O 1
ATOM 2567 N N . HIS A 1 280 ? 108.709 41.202 -158.179 1.00 56.00 280 HIS A N 1
ATOM 2568 C CA . HIS A 1 280 ? 109.832 40.621 -158.928 1.00 56.00 280 HIS A CA 1
ATOM 2569 C C . HIS A 1 280 ? 109.842 41.046 -160.408 1.00 56.00 280 HIS A C 1
ATOM 2571 O O . HIS A 1 280 ? 110.907 41.236 -160.994 1.00 56.00 280 HIS A O 1
ATOM 2577 N N . THR A 1 281 ? 108.674 41.232 -161.030 1.00 57.28 281 THR A N 1
ATOM 2578 C CA . THR A 1 281 ? 108.594 41.670 -162.435 1.00 57.28 281 THR A CA 1
ATOM 2579 C C . THR A 1 281 ? 108.813 43.174 -162.605 1.00 57.28 281 THR A C 1
ATOM 2581 O O . THR A 1 281 ? 109.436 43.573 -163.587 1.00 57.28 281 THR A O 1
ATOM 2584 N N . TYR A 1 282 ? 108.391 44.006 -161.644 1.00 55.50 282 TYR A N 1
ATOM 2585 C CA . TYR A 1 282 ? 108.529 45.465 -161.737 1.00 55.50 282 TYR A CA 1
ATOM 2586 C C . TYR A 1 282 ? 109.968 45.962 -161.494 1.00 55.50 282 TYR A C 1
ATOM 2588 O O . TYR A 1 282 ? 110.423 46.887 -162.161 1.00 55.50 282 TYR A O 1
ATOM 2596 N N . ILE A 1 283 ? 110.734 45.325 -160.597 1.00 56.56 283 ILE A N 1
ATOM 2597 C CA . ILE A 1 283 ? 112.145 45.697 -160.355 1.00 56.56 283 ILE A CA 1
ATOM 2598 C C . ILE A 1 283 ? 113.060 45.206 -161.494 1.00 56.56 283 ILE A C 1
ATOM 2600 O O . ILE A 1 283 ? 114.007 45.898 -161.871 1.00 56.56 283 ILE A O 1
ATOM 2604 N N . HIS A 1 284 ? 112.761 44.052 -162.101 1.00 53.81 284 HIS A N 1
ATOM 2605 C CA . HIS A 1 284 ? 113.571 43.501 -163.194 1.00 53.81 284 HIS A CA 1
ATOM 2606 C C . HIS A 1 284 ? 113.424 44.295 -164.508 1.00 53.81 284 HIS A C 1
ATOM 2608 O O . HIS A 1 284 ? 114.390 44.441 -165.255 1.00 53.81 284 HIS A O 1
ATOM 2614 N N . THR A 1 285 ? 112.245 44.856 -164.798 1.00 56.78 285 THR A N 1
ATOM 2615 C CA . THR A 1 285 ? 112.045 45.701 -165.991 1.00 56.78 285 THR A CA 1
ATOM 2616 C C . THR A 1 285 ? 112.614 47.110 -165.822 1.00 56.78 285 THR A C 1
ATOM 2618 O O . THR A 1 285 ? 113.134 47.653 -166.794 1.00 56.78 285 THR A O 1
ATOM 2621 N N . TYR A 1 286 ? 112.619 47.667 -164.605 1.00 55.19 286 TYR A N 1
ATOM 2622 C CA . TYR A 1 286 ? 113.173 49.001 -164.324 1.00 55.19 286 TYR A CA 1
ATOM 2623 C C . TYR A 1 286 ? 114.712 49.064 -164.436 1.00 55.19 286 TYR A C 1
ATOM 2625 O O . TYR A 1 286 ? 115.267 50.114 -164.749 1.00 55.19 286 TYR A O 1
ATOM 2633 N N . MET A 1 287 ? 115.415 47.938 -164.248 1.00 54.28 287 MET A N 1
ATOM 2634 C CA . MET A 1 287 ? 116.884 47.867 -164.353 1.00 54.28 287 MET A CA 1
ATOM 2635 C C . MET A 1 287 ? 117.395 47.494 -165.759 1.00 54.28 287 MET A C 1
ATOM 2637 O O . MET A 1 287 ? 118.529 47.828 -166.098 1.00 54.28 287 MET A O 1
ATOM 2641 N N . HIS A 1 288 ? 116.588 46.837 -166.606 1.00 51.44 288 HIS A N 1
ATOM 2642 C CA . HIS A 1 288 ? 117.051 46.344 -167.915 1.00 51.44 288 HIS A CA 1
ATOM 2643 C C . HIS A 1 288 ? 116.827 47.334 -169.078 1.00 51.44 288 HIS A C 1
ATOM 2645 O O . HIS A 1 288 ? 117.557 47.297 -170.068 1.00 51.44 288 HIS A O 1
ATOM 2651 N N . THR A 1 289 ? 115.875 48.267 -168.983 1.00 52.88 289 THR A N 1
ATOM 2652 C CA . THR A 1 289 ? 115.693 49.320 -170.007 1.00 52.88 289 THR A CA 1
ATOM 2653 C C . THR A 1 289 ? 116.621 50.518 -169.808 1.00 52.88 289 THR A C 1
ATOM 2655 O O . THR A 1 289 ? 117.014 51.133 -170.797 1.00 52.88 289 THR A O 1
ATOM 2658 N N . TYR A 1 290 ? 117.091 50.778 -168.581 1.00 50.97 290 TYR A N 1
ATOM 2659 C CA . TYR A 1 290 ? 118.128 51.789 -168.310 1.00 50.97 290 TYR A CA 1
ATOM 2660 C C . TYR A 1 290 ? 119.510 51.405 -168.893 1.00 50.97 290 TYR A C 1
ATOM 2662 O O . TYR A 1 290 ? 120.390 52.252 -169.003 1.00 50.97 290 TYR A O 1
ATOM 2670 N N . MET A 1 291 ? 119.693 50.147 -169.324 1.00 52.41 291 MET A N 1
ATOM 2671 C CA . MET A 1 291 ? 120.938 49.630 -169.915 1.00 52.41 291 MET A CA 1
ATOM 2672 C C . MET A 1 291 ? 120.871 49.280 -171.415 1.00 52.41 291 MET A C 1
ATOM 2674 O O . MET A 1 291 ? 121.908 48.945 -171.981 1.00 52.41 291 MET A O 1
ATOM 2678 N N . TYR A 1 292 ? 119.716 49.378 -172.095 1.00 48.59 292 TYR A N 1
ATOM 2679 C CA . TYR A 1 292 ? 119.604 48.993 -173.521 1.00 48.59 292 TYR A CA 1
ATOM 2680 C C . TYR A 1 292 ? 119.448 50.166 -174.513 1.00 48.59 292 TYR A C 1
ATOM 2682 O O . TYR A 1 292 ? 119.481 49.958 -175.720 1.00 48.59 292 TYR A O 1
ATOM 2690 N N . ILE A 1 293 ? 119.342 51.415 -174.041 1.00 52.75 293 ILE A N 1
ATOM 2691 C CA . ILE A 1 293 ? 119.358 52.624 -174.895 1.00 52.75 293 ILE A CA 1
ATOM 2692 C C . ILE A 1 293 ? 120.510 53.568 -174.456 1.00 52.75 293 ILE A C 1
ATOM 2694 O O . ILE A 1 293 ? 120.415 54.781 -174.535 1.00 52.75 293 ILE A O 1
ATOM 2698 N N . HIS A 1 294 ? 121.645 53.018 -173.991 1.00 47.91 294 HIS A N 1
ATOM 2699 C CA . HIS A 1 294 ? 122.944 53.719 -173.888 1.00 47.91 294 HIS A CA 1
ATOM 2700 C C . HIS A 1 294 ? 123.606 53.871 -175.284 1.00 47.91 294 HIS A C 1
ATOM 2702 O O . HIS A 1 294 ? 124.769 54.247 -175.381 1.00 47.91 294 HIS A O 1
ATOM 2708 N N . THR A 1 295 ? 122.940 53.516 -176.396 1.00 52.72 295 THR A N 1
ATOM 2709 C CA . THR A 1 295 ? 123.737 52.899 -177.477 1.00 52.72 295 THR A CA 1
ATOM 2710 C C . THR A 1 295 ? 123.210 52.922 -178.922 1.00 52.72 295 THR A C 1
ATOM 2712 O O . THR A 1 295 ? 123.689 52.088 -179.685 1.00 52.72 295 THR A O 1
ATOM 2715 N N . TYR A 1 296 ? 122.324 53.827 -179.388 1.00 44.88 296 TYR A N 1
ATOM 2716 C CA . TYR A 1 296 ? 121.972 53.783 -180.835 1.00 44.88 296 TYR A CA 1
ATOM 2717 C C . TYR A 1 296 ? 121.950 55.044 -181.710 1.00 44.88 296 TYR A C 1
ATOM 2719 O O . TYR A 1 296 ? 121.792 54.854 -182.904 1.00 44.88 296 TYR A O 1
ATOM 2727 N N . ILE A 1 297 ? 122.184 56.287 -181.265 1.00 45.59 297 ILE A N 1
ATOM 2728 C CA . ILE A 1 297 ? 122.425 57.403 -182.225 1.00 45.59 297 ILE A CA 1
ATOM 2729 C C . ILE A 1 297 ? 123.320 58.476 -181.557 1.00 45.59 297 ILE A C 1
ATOM 2731 O O . ILE A 1 297 ? 122.819 59.433 -180.984 1.00 45.59 297 ILE A O 1
ATOM 2735 N N . CYS A 1 298 ? 124.633 58.281 -181.387 1.00 48.00 298 CYS A N 1
ATOM 2736 C CA . CYS A 1 298 ? 125.673 58.610 -182.374 1.00 48.00 298 CYS A CA 1
ATOM 2737 C C . CYS A 1 298 ? 125.303 58.339 -183.836 1.00 48.00 298 CYS A C 1
ATOM 2739 O O . CYS A 1 298 ? 125.283 57.181 -184.229 1.00 48.00 298 CYS A O 1
ATOM 2741 N N . MET A 1 299 ? 125.101 59.393 -184.637 1.00 45.03 299 MET A N 1
ATOM 2742 C CA . MET A 1 299 ? 125.635 59.558 -186.006 1.00 45.03 299 MET A CA 1
ATOM 2743 C C . MET A 1 299 ? 124.897 60.689 -186.743 1.00 45.03 299 MET A C 1
ATOM 2745 O O . MET A 1 299 ? 123.696 60.593 -186.968 1.00 45.03 299 MET A O 1
ATOM 2749 N N . ASN A 1 300 ? 125.684 61.666 -187.208 1.00 39.56 300 ASN A N 1
ATOM 2750 C CA . ASN A 1 300 ? 125.389 62.713 -188.205 1.00 39.56 300 ASN A CA 1
ATOM 2751 C C . ASN A 1 300 ? 124.945 64.095 -187.688 1.00 39.56 300 ASN A C 1
ATOM 2753 O O . ASN A 1 300 ? 123.758 64.376 -187.574 1.00 39.56 300 ASN A O 1
ATOM 2757 N N . ILE A 1 301 ? 125.980 64.899 -187.383 1.00 44.84 301 ILE A N 1
ATOM 2758 C CA . ILE A 1 301 ? 126.312 66.235 -187.947 1.00 44.84 301 ILE A CA 1
ATOM 2759 C C . ILE A 1 301 ? 125.154 67.212 -188.152 1.00 44.84 301 ILE A C 1
ATOM 2761 O O . ILE A 1 301 ? 124.331 66.971 -189.063 1.00 44.84 301 ILE A O 1
#

pLDDT: mean 72.99, std 9.79, range [39.56, 85.38]

Organism: Dreissena polymorpha (NCBI:txid45954)

Radius of gyration: 120.48 Å; chains: 1; bounding box: 226×71×351 Å

Foldseek 3Di:
DPPVVVVVVVVVVCCCCCCCVVVCCCCVVVCCCCCCVVVVVVVVCCCCCCCCCCCCCVVCVVVVCCVVVCCCCCVCVVVVCCCVVVCCCCVVVVVVVVVVCCCCCCVCCCCCCCCCVVVVVVVVVVVVVVCCCCCCVVVVVVVCCCCVVVCCCCCVVVVVCCCCCCCCVCVVVVCCCCVVVCCCVVVVCCCCCCCVVVVCVVVVCCCCCCVVVVCVVVVVVVVVVVVVVCCCCPVVPPCCPPVVVVVCVVVVVVCCVPVVVVVVVVVVVVVVVVVVVVVVVVVVVVPVVVPPPPDDDDDDD

Sequence (301 aa):
MQNTYIHTYIHTYIHTYIHTYIHTYIHTYIHTYIHTYIHTYIHTYIHTYIHTYIHTYIHTYIHTYIHTYIHTYIHTYIHTYIHTYIHTYIHTYIHTYIHTYIHTYIHTYIHTYIHTYIHTYIHTCMHACMHTYIHTYIHTYIHTYIHTYIHTYIHTYIHTYIHTYIHTYIHTYIHTYIHTYIHTYIHTYIHTYIHTYIHTYIHTYIHTYIHTYIHTYIHTYIHTYIHTYIHTYIHTYYIHTYIHTYIHTYIHTYIHTYIHTYIHTYIHTYIHTYIHTYIHTYIHTYMHTYMYIHTYICMNI